Protein AF-A0A8H7KQH0-F1 (afdb_monomer_lite)

Structure (mmCIF, N/CA/C/O backbone):
data_AF-A0A8H7KQH0-F1
#
_entry.id   AF-A0A8H7KQH0-F1
#
loop_
_atom_site.group_PDB
_atom_site.id
_atom_site.type_symbol
_atom_site.label_atom_id
_atom_site.label_alt_id
_atom_site.label_comp_id
_atom_site.label_asym_id
_atom_site.label_entity_id
_atom_site.label_seq_id
_atom_site.pdbx_PDB_ins_code
_atom_site.Cartn_x
_atom_site.Cartn_y
_atom_site.Cartn_z
_atom_site.occupancy
_atom_site.B_iso_or_equiv
_atom_site.auth_seq_id
_atom_site.auth_comp_id
_atom_site.auth_asym_id
_atom_site.auth_atom_id
_atom_site.pdbx_PDB_model_num
ATOM 1 N N . MET A 1 1 ? -16.119 -27.086 17.373 1.00 32.00 1 MET A N 1
ATOM 2 C CA . MET A 1 1 ? -15.425 -25.894 17.905 1.00 32.00 1 MET A CA 1
ATOM 3 C C . MET A 1 1 ? -13.969 -25.987 17.484 1.00 32.00 1 MET A C 1
ATOM 5 O O . MET A 1 1 ? -13.257 -26.815 18.032 1.00 32.00 1 MET A O 1
ATOM 9 N N . ALA A 1 2 ? -13.559 -25.264 16.440 1.00 38.88 2 ALA A N 1
ATOM 10 C CA . ALA A 1 2 ? -12.178 -25.309 15.965 1.00 38.88 2 ALA A CA 1
ATOM 11 C C . ALA A 1 2 ? -11.324 -24.379 16.834 1.00 38.88 2 ALA A C 1
ATOM 13 O O . ALA A 1 2 ? -11.624 -23.190 16.939 1.00 38.88 2 ALA A O 1
ATOM 14 N N . ALA A 1 3 ? -10.305 -24.944 17.482 1.00 44.59 3 ALA A N 1
ATOM 15 C CA . ALA A 1 3 ? -9.293 -24.196 18.211 1.00 44.59 3 ALA A CA 1
ATOM 16 C C . ALA A 1 3 ? -8.712 -23.120 17.283 1.00 44.59 3 ALA A C 1
ATOM 18 O O . ALA A 1 3 ? -8.216 -23.427 16.198 1.00 44.59 3 ALA A O 1
ATOM 19 N N . GLY A 1 4 ? -8.865 -21.853 17.670 1.00 58.53 4 GLY A N 1
ATOM 20 C CA . GLY A 1 4 ? -8.372 -20.733 16.885 1.00 58.53 4 GLY A CA 1
ATOM 21 C C . GLY A 1 4 ? -6.864 -20.855 16.692 1.00 58.53 4 GLY A C 1
ATOM 22 O O . GLY A 1 4 ? -6.148 -21.135 17.648 1.00 58.53 4 GLY A O 1
ATOM 23 N N . ALA A 1 5 ? -6.393 -20.640 15.460 1.00 64.12 5 ALA A N 1
ATOM 24 C CA . ALA A 1 5 ? -4.970 -20.472 15.186 1.00 64.12 5 ALA A CA 1
ATOM 25 C C . ALA A 1 5 ? -4.369 -19.477 16.191 1.00 64.12 5 ALA A C 1
ATOM 27 O O . ALA A 1 5 ? -4.970 -18.422 16.429 1.00 64.12 5 ALA A O 1
ATOM 28 N N . THR A 1 6 ? -3.237 -19.848 16.790 1.00 84.12 6 THR A N 1
ATOM 29 C CA . THR A 1 6 ? -2.464 -18.978 17.680 1.00 84.12 6 THR A CA 1
ATOM 30 C C . THR A 1 6 ? -1.967 -17.756 16.906 1.00 84.12 6 THR A C 1
ATOM 32 O O . THR A 1 6 ? -1.811 -17.819 15.682 1.00 84.12 6 THR A O 1
ATOM 35 N N . ASP A 1 7 ? -1.699 -16.647 17.596 1.00 82.62 7 ASP A N 1
ATOM 36 C CA . ASP A 1 7 ? -1.199 -15.422 16.954 1.00 82.62 7 ASP A CA 1
ATOM 37 C C . ASP A 1 7 ? 0.100 -15.677 16.172 1.00 82.62 7 ASP A C 1
ATOM 39 O O . ASP A 1 7 ? 0.261 -15.184 15.059 1.00 82.62 7 ASP A O 1
ATOM 43 N N . GLU A 1 8 ? 0.972 -16.551 16.683 1.00 88.38 8 GLU A N 1
ATOM 44 C CA . GLU A 1 8 ? 2.181 -17.011 15.988 1.00 88.38 8 GLU A CA 1
ATOM 45 C C . GLU A 1 8 ? 1.871 -17.725 14.664 1.00 88.38 8 GLU A C 1
ATOM 47 O O . GLU A 1 8 ? 2.526 -17.484 13.650 1.00 88.38 8 GLU A O 1
ATOM 52 N N . ALA A 1 9 ? 0.850 -18.589 14.639 1.00 90.69 9 ALA A N 1
ATOM 53 C CA . ALA A 1 9 ? 0.453 -19.299 13.427 1.00 90.69 9 ALA A CA 1
ATOM 54 C C . ALA A 1 9 ? -0.143 -18.344 12.380 1.00 90.69 9 ALA A C 1
ATOM 56 O O . ALA A 1 9 ? 0.118 -18.504 11.186 1.00 90.69 9 ALA A O 1
ATOM 57 N N . LEU A 1 10 ? -0.902 -17.333 12.815 1.00 89.25 10 LEU A N 1
ATOM 58 C CA . LEU A 1 10 ? -1.433 -16.286 11.936 1.00 89.25 10 LEU A CA 1
ATOM 59 C C . LEU A 1 10 ? -0.314 -15.418 11.355 1.00 89.25 10 LEU A C 1
ATOM 61 O O . LEU A 1 10 ? -0.298 -15.172 10.147 1.00 89.25 10 LEU A O 1
ATOM 65 N N . GLN A 1 11 ? 0.643 -15.007 12.189 1.00 92.06 11 GLN A N 1
ATOM 66 C CA . GLN A 1 11 ? 1.818 -14.258 11.748 1.00 92.06 11 GLN A CA 1
ATOM 67 C C . GLN A 1 11 ? 2.630 -15.059 10.739 1.00 92.06 11 GLN A C 1
ATOM 69 O O . GLN A 1 11 ? 2.922 -14.561 9.653 1.00 92.06 11 GLN A O 1
ATOM 74 N N . LYS A 1 12 ? 2.926 -16.327 11.038 1.00 95.19 12 LYS A N 1
ATOM 75 C CA . LYS A 1 12 ? 3.644 -17.204 10.113 1.00 95.19 12 LYS A CA 1
ATOM 76 C C . LYS A 1 12 ? 2.906 -17.345 8.778 1.00 95.19 12 LYS A C 1
ATOM 78 O O . LYS A 1 12 ? 3.524 -17.193 7.729 1.00 95.19 12 LYS A O 1
ATOM 83 N N . ALA A 1 13 ? 1.593 -17.581 8.803 1.00 94.88 13 ALA A N 1
ATOM 84 C CA . ALA A 1 13 ? 0.787 -17.694 7.587 1.00 94.88 13 ALA A CA 1
ATOM 85 C C . ALA A 1 13 ? 0.817 -16.407 6.746 1.00 94.88 13 ALA A C 1
ATOM 87 O O . ALA A 1 13 ? 0.892 -16.477 5.517 1.00 94.88 13 ALA A O 1
ATOM 88 N N . TYR A 1 14 ? 0.795 -15.241 7.397 1.00 95.25 14 TYR A N 1
ATOM 89 C CA . TYR A 1 14 ? 0.941 -13.952 6.729 1.00 95.25 14 TYR A CA 1
ATOM 90 C C . TYR A 1 14 ? 2.317 -13.794 6.083 1.00 95.25 14 TYR A C 1
ATOM 92 O O . TYR A 1 14 ? 2.379 -13.456 4.906 1.00 95.25 14 TYR A O 1
ATOM 100 N N . LEU A 1 15 ? 3.403 -14.083 6.806 1.00 96.12 15 LEU A N 1
ATOM 101 C CA . LEU A 1 15 ? 4.768 -13.974 6.279 1.00 96.12 15 LEU A CA 1
ATOM 102 C C . LEU A 1 15 ? 5.003 -14.931 5.103 1.00 96.12 15 LEU A C 1
ATOM 104 O O . LEU A 1 15 ? 5.557 -14.524 4.084 1.00 96.12 15 LEU A O 1
ATOM 108 N N . ASP A 1 16 ? 4.524 -16.173 5.199 1.00 97.06 16 ASP A N 1
ATOM 109 C CA . ASP A 1 16 ? 4.634 -17.168 4.126 1.00 97.06 16 ASP A CA 1
ATOM 110 C C . ASP A 1 16 ? 3.833 -16.754 2.876 1.00 97.06 16 ASP A C 1
ATOM 112 O O . ASP A 1 16 ? 4.239 -17.008 1.738 1.00 97.06 16 ASP A O 1
ATOM 116 N N . TRP A 1 17 ? 2.660 -16.141 3.056 1.00 97.25 17 TRP A N 1
ATOM 117 C CA . TRP A 1 17 ? 1.859 -15.607 1.954 1.00 97.25 17 TRP A CA 1
ATOM 118 C C . TRP A 1 17 ? 2.498 -14.363 1.334 1.00 97.25 17 TRP A C 1
ATOM 120 O O . TRP A 1 17 ? 2.747 -14.354 0.129 1.00 97.25 17 TRP A O 1
ATOM 130 N N . ALA A 1 18 ? 2.797 -13.350 2.147 1.00 96.44 18 ALA A N 1
ATOM 131 C CA . ALA A 1 18 ? 3.368 -12.089 1.697 1.00 96.44 18 ALA A CA 1
ATOM 132 C C . ALA A 1 18 ? 4.721 -12.322 1.021 1.00 96.44 18 ALA A C 1
ATOM 134 O O . ALA A 1 18 ? 4.963 -11.787 -0.056 1.00 96.44 18 ALA A O 1
ATOM 135 N N . GLY A 1 19 ? 5.537 -13.229 1.570 1.00 97.06 19 GLY A N 1
ATOM 136 C CA . GLY A 1 19 ? 6.751 -13.735 0.943 1.00 97.06 19 GLY A CA 1
ATOM 137 C C . GLY A 1 19 ? 6.497 -14.160 -0.499 1.00 97.06 19 GLY A C 1
ATOM 138 O O . GLY A 1 19 ? 7.119 -13.635 -1.412 1.00 97.06 19 GLY A O 1
ATOM 139 N N . ARG A 1 20 ? 5.529 -15.040 -0.751 1.00 96.94 20 ARG A N 1
ATOM 140 C CA . ARG A 1 20 ? 5.260 -15.545 -2.108 1.00 96.94 20 ARG A CA 1
ATOM 141 C C . ARG A 1 20 ? 4.784 -14.484 -3.103 1.00 96.94 20 ARG A C 1
ATOM 143 O O . ARG A 1 20 ? 5.087 -14.630 -4.278 1.00 96.94 20 ARG A O 1
ATOM 150 N N . VAL A 1 21 ? 4.062 -13.452 -2.661 1.00 96.94 21 VAL A N 1
ATOM 151 C CA . VAL A 1 21 ? 3.410 -12.475 -3.564 1.00 96.94 21 VAL A CA 1
ATOM 152 C C . VAL A 1 21 ? 4.063 -11.084 -3.580 1.00 96.94 21 VAL A C 1
ATOM 154 O O . VAL A 1 21 ? 3.569 -10.178 -4.261 1.00 96.94 21 VAL A O 1
ATOM 157 N N . ARG A 1 22 ? 5.173 -10.899 -2.844 1.00 96.94 22 ARG A N 1
ATOM 158 C CA . ARG A 1 22 ? 5.886 -9.614 -2.691 1.00 96.94 22 ARG A CA 1
ATOM 159 C C . ARG A 1 22 ? 6.422 -9.020 -3.988 1.00 96.94 22 ARG A C 1
ATOM 161 O O . ARG A 1 22 ? 6.647 -7.821 -4.039 1.00 96.94 22 ARG A O 1
ATOM 168 N N . PHE A 1 23 ? 6.631 -9.826 -5.022 1.00 98.25 23 PHE A N 1
ATOM 169 C CA . PHE A 1 23 ? 7.147 -9.373 -6.310 1.00 98.25 23 PHE A CA 1
ATOM 170 C C . PHE A 1 23 ? 6.417 -10.098 -7.435 1.00 98.25 23 PHE A C 1
ATOM 172 O O . PHE A 1 23 ? 6.253 -11.315 -7.369 1.00 98.25 23 PHE A O 1
ATOM 179 N N . GLU A 1 24 ? 6.019 -9.367 -8.470 1.00 97.69 24 GLU A N 1
ATOM 180 C CA . GLU A 1 24 ? 5.406 -9.926 -9.674 1.00 97.69 24 GLU A CA 1
ATOM 181 C C . GLU A 1 24 ? 5.665 -8.999 -10.873 1.00 97.69 24 GLU A C 1
ATOM 183 O O . GLU A 1 24 ? 5.619 -7.772 -10.732 1.00 97.69 24 GLU A O 1
ATOM 188 N N . TYR A 1 25 ? 5.949 -9.600 -12.033 1.00 97.69 25 TYR A N 1
ATOM 189 C CA . TYR A 1 25 ? 5.851 -8.929 -13.329 1.00 97.69 25 TYR A CA 1
ATOM 190 C C . TYR A 1 25 ? 4.419 -9.100 -13.839 1.00 97.69 25 TYR A C 1
ATOM 192 O O . TYR A 1 25 ? 3.920 -10.225 -13.831 1.00 97.69 25 TYR A O 1
ATOM 200 N N . CYS A 1 26 ? 3.760 -8.020 -14.246 1.00 95.44 26 CYS A N 1
ATOM 201 C CA . CYS A 1 26 ? 2.398 -8.071 -14.779 1.00 95.44 26 CYS A CA 1
ATOM 202 C C . CYS A 1 26 ? 2.158 -6.956 -15.797 1.00 95.44 26 CYS A C 1
ATOM 204 O O . CYS A 1 26 ? 2.907 -5.985 -15.837 1.00 95.44 26 CYS A O 1
ATOM 206 N N . ASP A 1 27 ? 1.100 -7.075 -16.595 1.00 94.19 27 ASP A N 1
ATOM 207 C CA . ASP A 1 27 ? 0.646 -5.996 -17.472 1.00 94.19 27 ASP A CA 1
ATOM 208 C C . ASP A 1 27 ? 0.050 -4.856 -16.629 1.00 94.19 27 ASP A C 1
ATOM 210 O O . ASP A 1 27 ? -0.945 -5.036 -15.918 1.00 94.19 27 ASP A O 1
ATOM 214 N N . LEU A 1 28 ? 0.696 -3.689 -16.652 1.00 93.50 28 LEU A N 1
ATOM 215 C CA . LEU A 1 28 ? 0.210 -2.472 -15.995 1.00 93.50 28 LEU A CA 1
ATOM 216 C C . LEU A 1 28 ? -0.483 -1.519 -16.971 1.00 93.50 28 LEU A C 1
ATOM 218 O O . LEU A 1 28 ? -0.910 -0.429 -16.557 1.00 93.50 28 LEU A O 1
ATOM 222 N N . SER A 1 29 ? -0.562 -1.889 -18.247 1.00 90.19 29 SER A N 1
ATOM 223 C CA . SER A 1 29 ? -1.143 -1.048 -19.272 1.00 90.19 29 SER A CA 1
ATOM 224 C C . SER A 1 29 ? -2.653 -0.886 -19.078 1.00 90.19 29 SER A C 1
ATOM 226 O O . SER A 1 29 ? -3.348 -1.690 -18.454 1.00 90.19 29 SER A O 1
ATOM 228 N N . VAL A 1 30 ? -3.176 0.227 -19.575 1.00 86.00 30 VAL A N 1
ATOM 229 C CA . VAL A 1 30 ? -4.607 0.511 -19.629 1.00 86.00 30 VAL A CA 1
ATOM 230 C C . VAL A 1 30 ? -5.001 0.812 -21.070 1.00 86.00 30 VAL A C 1
ATOM 232 O O . VAL A 1 30 ? -4.189 1.362 -21.817 1.00 86.00 30 VAL A O 1
ATOM 235 N N . PRO A 1 31 ? -6.248 0.509 -21.473 1.00 80.19 31 PRO A N 1
ATOM 236 C CA . PRO A 1 31 ? -6.732 0.871 -22.797 1.00 80.19 31 PRO A CA 1
ATOM 237 C C . PRO A 1 31 ? -6.577 2.375 -23.050 1.00 80.19 31 PRO A C 1
ATOM 239 O O . PRO A 1 31 ? -6.883 3.189 -22.171 1.00 80.19 31 PRO A O 1
ATOM 242 N N . SER A 1 32 ? -6.129 2.746 -24.252 1.00 71.06 32 SER A N 1
ATOM 243 C CA . SER A 1 32 ? -6.073 4.153 -24.651 1.00 71.06 32 SER A CA 1
ATOM 244 C C . SER A 1 32 ? -7.480 4.756 -24.630 1.00 71.06 32 SER A C 1
ATOM 246 O O . SER A 1 32 ? -8.421 4.206 -25.203 1.00 71.06 32 SER A O 1
ATOM 248 N N . THR A 1 33 ? -7.638 5.890 -23.946 1.00 64.75 33 THR A N 1
ATOM 249 C CA . THR A 1 33 ? -8.900 6.645 -23.915 1.00 64.75 33 THR A CA 1
ATOM 250 C C . THR A 1 33 ? -9.067 7.550 -25.132 1.00 64.75 33 THR A C 1
ATOM 252 O O . THR A 1 33 ? -10.162 8.057 -25.377 1.00 64.75 33 THR A O 1
ATOM 255 N N . ASP A 1 34 ? -7.995 7.751 -25.900 1.00 58.81 34 ASP A N 1
ATOM 256 C CA . ASP A 1 34 ? -7.983 8.619 -27.065 1.00 58.81 34 ASP A CA 1
ATOM 257 C C . ASP A 1 34 ? -8.224 7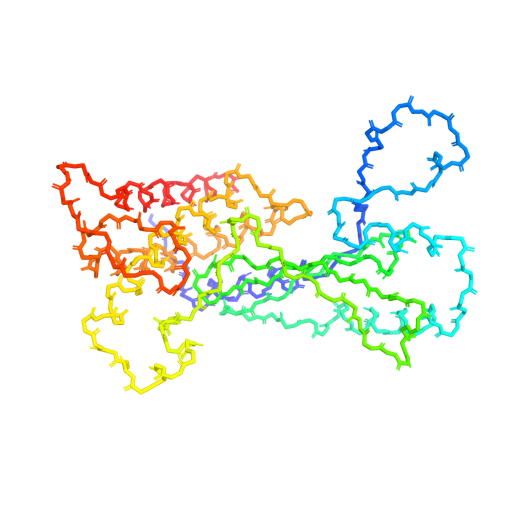.765 -28.309 1.00 58.81 34 ASP A C 1
ATOM 259 O O . ASP A 1 34 ? -7.308 7.173 -28.869 1.00 58.81 34 ASP A O 1
ATOM 263 N N . GLY A 1 35 ? -9.480 7.701 -28.759 1.00 52.78 35 GLY A N 1
ATOM 264 C CA . GLY A 1 35 ? -9.896 7.018 -29.992 1.00 52.78 35 GLY A CA 1
ATOM 265 C C . GLY A 1 35 ? -9.394 7.681 -31.284 1.00 52.78 35 GLY A C 1
ATOM 266 O O . GLY A 1 35 ? -10.146 7.790 -32.252 1.00 52.78 35 GLY A O 1
ATOM 267 N N . LYS A 1 36 ? -8.159 8.188 -31.301 1.00 49.47 36 LYS A N 1
ATOM 268 C CA . LYS A 1 36 ? -7.505 8.743 -32.485 1.00 49.47 36 LYS A CA 1
ATOM 269 C C . LYS A 1 36 ? -6.375 7.814 -32.905 1.00 49.47 36 LYS A C 1
ATOM 271 O O . LYS A 1 36 ? -5.278 7.903 -32.370 1.00 49.47 36 LYS A O 1
ATOM 276 N N . GLY A 1 37 ? -6.673 6.966 -33.889 1.00 49.28 37 GLY A N 1
ATOM 277 C CA . GLY A 1 37 ? -5.678 6.169 -34.597 1.00 49.28 37 GLY A CA 1
ATOM 278 C C . GLY A 1 37 ? -4.605 7.077 -35.197 1.00 49.28 37 GLY A C 1
ATOM 279 O O . GLY A 1 37 ? -4.891 7.946 -36.026 1.00 49.28 37 GLY A O 1
ATOM 280 N N . GLY A 1 38 ? -3.385 6.898 -34.718 1.00 53.81 38 GLY A N 1
ATOM 281 C CA . GLY A 1 38 ? -2.160 7.556 -35.151 1.00 53.81 38 GLY A CA 1
ATOM 282 C C . GLY A 1 38 ? -0.969 6.751 -34.634 1.00 53.81 38 GLY A C 1
ATOM 283 O O . GLY A 1 38 ? -1.160 5.857 -33.814 1.00 53.81 38 GLY A O 1
ATOM 284 N N . ASP A 1 39 ? 0.243 7.081 -35.082 1.00 52.66 39 ASP A N 1
ATOM 285 C CA . ASP A 1 39 ? 1.498 6.328 -34.855 1.00 52.66 39 ASP A CA 1
ATOM 286 C C . ASP A 1 39 ? 1.872 6.050 -33.370 1.00 52.66 39 ASP A C 1
ATOM 288 O O . ASP A 1 39 ? 2.860 5.376 -33.093 1.00 52.66 39 ASP A O 1
ATOM 292 N N . ASP A 1 40 ? 1.089 6.561 -32.414 1.00 56.72 40 ASP A N 1
ATOM 293 C CA . ASP A 1 40 ? 1.167 6.313 -30.968 1.00 56.72 40 ASP A CA 1
ATOM 294 C C . ASP A 1 40 ? 0.352 5.078 -30.497 1.00 56.72 40 ASP A C 1
ATOM 296 O O . ASP A 1 40 ? 0.388 4.765 -29.307 1.00 56.72 40 ASP A O 1
ATOM 300 N N . GLU A 1 41 ? -0.386 4.380 -31.377 1.00 60.03 41 GLU A N 1
ATOM 301 C CA . GLU A 1 41 ? -1.240 3.222 -31.017 1.00 60.03 41 GLU A CA 1
ATOM 302 C C . GLU A 1 41 ? -0.474 2.065 -30.351 1.00 60.03 41 GLU A C 1
ATOM 304 O O . GLU A 1 41 ? -1.042 1.363 -29.514 1.00 60.03 41 GLU A O 1
ATOM 309 N N . ASP A 1 42 ? 0.813 1.898 -30.668 1.00 66.88 42 ASP A N 1
ATOM 310 C CA . ASP A 1 42 ? 1.645 0.805 -30.148 1.00 66.88 42 ASP A CA 1
ATOM 311 C C . ASP A 1 42 ? 2.300 1.118 -28.788 1.00 66.88 42 ASP A C 1
ATOM 313 O O . ASP A 1 42 ? 2.911 0.236 -28.180 1.00 66.88 42 ASP A O 1
ATOM 317 N N . ILE A 1 43 ? 2.211 2.359 -28.284 1.00 76.12 43 ILE A N 1
ATOM 318 C CA . ILE A 1 43 ? 2.840 2.733 -27.009 1.00 76.12 43 ILE A CA 1
ATOM 319 C C . ILE A 1 43 ? 1.860 2.479 -25.854 1.00 76.12 43 ILE A C 1
ATOM 321 O O . ILE A 1 43 ? 0.813 3.128 -25.787 1.00 76.12 43 ILE A O 1
ATOM 325 N N . PRO A 1 44 ? 2.201 1.614 -24.877 1.00 80.56 44 PRO A N 1
ATOM 326 C CA . PRO A 1 44 ? 1.303 1.324 -23.768 1.00 80.56 44 PRO A CA 1
ATOM 327 C C . PRO A 1 44 ? 0.992 2.573 -22.936 1.00 80.56 44 PRO A C 1
ATOM 329 O O . PRO A 1 44 ? 1.877 3.368 -22.599 1.00 80.56 44 PRO A O 1
ATOM 332 N N . HIS A 1 45 ? -0.277 2.721 -22.566 1.00 82.00 45 HIS A N 1
ATOM 333 C CA . HIS A 1 45 ? -0.741 3.744 -21.636 1.00 82.00 45 HIS A CA 1
ATOM 334 C C . HIS A 1 45 ? -0.797 3.177 -20.225 1.00 82.00 45 HIS A C 1
ATOM 336 O O . HIS A 1 45 ? -1.128 2.016 -20.043 1.00 82.00 45 HIS A O 1
ATOM 342 N N . TYR A 1 46 ? -0.564 4.011 -19.214 1.00 84.75 46 TYR A N 1
ATOM 343 C CA . TYR A 1 46 ? -0.609 3.582 -17.818 1.00 84.75 46 TYR A CA 1
ATOM 344 C C . TYR A 1 46 ? -1.452 4.537 -16.979 1.00 84.75 46 TYR A C 1
ATOM 346 O O . TYR A 1 46 ? -1.339 5.761 -17.110 1.00 84.75 46 TYR A O 1
ATOM 354 N N . LYS A 1 47 ? -2.225 3.997 -16.027 1.00 85.06 47 LYS A N 1
ATOM 355 C CA . LYS A 1 47 ? -2.756 4.783 -14.901 1.00 85.06 47 LYS A CA 1
ATOM 356 C C . LYS A 1 47 ? -1.628 5.017 -13.890 1.00 85.06 47 LYS A C 1
ATOM 358 O O . LYS A 1 47 ? -1.555 4.367 -12.846 1.00 85.06 47 LYS A O 1
ATOM 363 N N . PHE A 1 48 ? -0.703 5.896 -14.255 1.00 88.38 48 PHE A N 1
ATOM 364 C CA . PHE A 1 48 ? 0.599 6.074 -13.618 1.00 88.38 48 PHE A CA 1
ATOM 365 C C . PHE A 1 48 ? 1.006 7.546 -13.643 1.00 88.38 48 PHE A C 1
ATOM 367 O O . PHE A 1 48 ? 0.799 8.228 -14.645 1.00 88.38 48 PHE A O 1
ATOM 374 N N . TYR A 1 49 ? 1.588 8.044 -12.556 1.00 92.31 49 TYR A N 1
ATOM 375 C CA . TYR A 1 49 ? 1.936 9.457 -12.428 1.00 92.31 49 TYR A CA 1
ATOM 376 C C . TYR A 1 49 ? 2.943 9.916 -13.491 1.00 92.31 49 TYR A C 1
ATOM 378 O O . TYR A 1 49 ? 2.779 10.996 -14.048 1.00 92.31 49 TYR A O 1
ATOM 386 N N . TYR A 1 50 ? 3.934 9.080 -13.819 1.00 93.56 50 TYR A N 1
ATOM 387 C CA . TYR A 1 50 ? 4.981 9.388 -14.804 1.00 93.56 50 TYR A CA 1
ATOM 388 C C . TYR A 1 50 ? 4.664 8.839 -16.206 1.00 93.56 50 TYR A C 1
ATOM 390 O O . TYR A 1 50 ? 5.563 8.435 -16.943 1.00 93.56 50 TYR A O 1
ATOM 398 N N . SER A 1 51 ? 3.378 8.727 -16.559 1.00 90.88 51 SER A N 1
ATOM 399 C CA . SER A 1 51 ? 2.943 8.107 -17.821 1.00 90.88 51 SER A CA 1
ATOM 400 C C . SER A 1 51 ? 3.524 8.825 -19.047 1.00 90.88 51 SER A C 1
ATOM 402 O O . SER A 1 51 ? 4.028 8.180 -19.965 1.00 90.88 51 SER A O 1
ATOM 404 N N . ASN A 1 52 ? 3.558 10.162 -19.036 1.00 89.69 52 ASN A N 1
ATOM 405 C CA . ASN A 1 52 ? 4.111 10.951 -20.140 1.00 89.69 52 ASN A CA 1
ATOM 406 C C . ASN A 1 52 ? 5.620 10.722 -20.308 1.00 89.69 52 ASN A C 1
ATOM 408 O O . ASN A 1 52 ? 6.107 10.522 -21.419 1.00 89.69 52 ASN A O 1
ATOM 412 N N . GLU A 1 53 ? 6.370 10.716 -19.208 1.00 92.69 53 GLU A N 1
ATOM 413 C CA . GLU A 1 53 ? 7.810 10.471 -19.195 1.00 92.69 53 GLU A CA 1
ATOM 414 C C . GLU A 1 53 ? 8.144 9.047 -19.641 1.00 92.69 53 GLU A C 1
ATOM 416 O O . GLU A 1 53 ? 9.059 8.848 -20.445 1.00 92.69 53 GLU A O 1
ATOM 421 N N . ALA A 1 54 ? 7.371 8.061 -19.183 1.00 91.56 54 ALA A N 1
ATOM 422 C CA . ALA A 1 54 ? 7.507 6.678 -19.615 1.00 91.56 54 ALA A CA 1
ATOM 423 C C . ALA A 1 54 ? 7.244 6.528 -21.122 1.00 91.56 54 ALA A C 1
ATOM 425 O O . ALA A 1 54 ? 7.979 5.797 -21.793 1.00 91.56 54 ALA A O 1
ATOM 426 N N . ARG A 1 55 ? 6.255 7.243 -21.676 1.00 89.06 55 ARG A N 1
ATOM 427 C CA . ARG A 1 55 ? 5.970 7.260 -23.120 1.00 89.06 55 ARG A CA 1
ATOM 428 C C . ARG A 1 55 ? 7.106 7.873 -23.933 1.00 89.06 55 ARG A C 1
ATOM 430 O O . ARG A 1 55 ? 7.542 7.263 -24.903 1.00 89.06 55 ARG A O 1
ATOM 437 N N . MET A 1 56 ? 7.643 9.019 -23.511 1.00 89.25 56 MET A N 1
ATOM 438 C CA . MET A 1 56 ? 8.772 9.666 -24.202 1.00 89.25 56 MET A CA 1
ATOM 439 C C . MET A 1 56 ? 10.018 8.771 -24.274 1.00 89.25 56 MET A C 1
ATOM 441 O O . MET A 1 56 ? 10.817 8.895 -25.199 1.00 89.25 56 MET A O 1
ATOM 445 N N . LEU A 1 57 ? 10.180 7.856 -23.314 1.00 90.62 57 LEU A N 1
ATOM 446 C CA . LEU A 1 57 ? 11.314 6.938 -23.247 1.00 90.62 57 LEU A CA 1
ATOM 447 C C . LEU A 1 57 ? 11.059 5.576 -23.921 1.00 90.62 57 LEU A C 1
ATOM 449 O O . LEU A 1 57 ? 11.988 4.780 -24.012 1.00 90.62 57 LEU A O 1
ATOM 453 N N . ALA A 1 58 ? 9.842 5.298 -24.405 1.00 85.50 58 ALA A N 1
ATOM 454 C CA . ALA A 1 58 ? 9.439 3.965 -24.874 1.00 85.50 58 ALA A CA 1
ATOM 455 C C . ALA A 1 58 ? 10.339 3.396 -25.982 1.00 85.50 58 ALA A C 1
ATOM 457 O O . ALA A 1 58 ? 10.675 2.218 -25.954 1.00 85.50 58 ALA A O 1
ATOM 458 N N . ASN A 1 59 ? 10.787 4.255 -26.901 1.00 85.19 59 ASN A N 1
ATOM 459 C CA . ASN A 1 59 ? 11.610 3.871 -28.052 1.00 85.19 59 ASN A CA 1
ATOM 460 C C . ASN A 1 59 ? 13.113 4.131 -27.842 1.00 85.19 59 ASN A C 1
ATOM 462 O O . ASN A 1 59 ? 13.890 4.111 -28.795 1.00 85.19 59 ASN A O 1
ATOM 466 N N . SER A 1 60 ? 13.538 4.432 -26.611 1.00 87.69 60 SER A N 1
ATOM 467 C CA . SER A 1 60 ? 14.938 4.735 -26.301 1.00 87.69 60 SER A CA 1
ATOM 468 C C . SER A 1 60 ? 15.708 3.483 -25.886 1.00 87.69 60 SER A C 1
ATOM 470 O O . SER A 1 60 ? 15.384 2.859 -24.878 1.00 87.69 60 SER A O 1
ATOM 472 N N . ASP A 1 61 ? 16.794 3.170 -26.595 1.00 88.62 61 ASP A N 1
ATOM 473 C CA . ASP A 1 61 ? 17.730 2.117 -26.191 1.00 88.62 61 ASP A CA 1
ATOM 474 C C . ASP A 1 61 ? 18.886 2.695 -25.355 1.00 88.62 61 ASP A C 1
ATOM 476 O O . ASP A 1 61 ? 19.710 3.475 -25.841 1.00 88.62 61 ASP A O 1
ATOM 480 N N . ILE A 1 62 ? 18.941 2.328 -24.069 1.00 93.12 62 ILE A N 1
ATOM 481 C CA . ILE A 1 62 ? 19.959 2.791 -23.111 1.00 93.12 62 ILE A CA 1
ATOM 482 C C . ILE A 1 62 ? 20.569 1.575 -22.381 1.00 93.12 62 ILE A C 1
ATOM 484 O O . ILE A 1 62 ? 20.238 1.314 -21.220 1.00 93.12 62 ILE A O 1
ATOM 488 N N . PRO A 1 63 ? 21.509 0.831 -23.000 1.00 92.88 63 PRO A N 1
ATOM 489 C CA . PRO A 1 63 ? 21.932 -0.487 -22.509 1.00 92.88 63 PRO A CA 1
ATOM 490 C C . PRO A 1 63 ? 22.491 -0.507 -21.079 1.00 92.88 63 PRO A C 1
ATOM 492 O O . PRO A 1 63 ? 22.205 -1.418 -20.303 1.00 92.88 63 PRO A O 1
ATOM 495 N N . LYS A 1 64 ? 23.270 0.515 -20.690 1.00 93.69 64 LYS A N 1
ATOM 496 C CA . LYS A 1 64 ? 23.829 0.618 -19.325 1.00 93.69 64 LYS A CA 1
ATOM 497 C C . LYS A 1 64 ? 22.738 0.756 -18.262 1.00 93.69 64 LYS A C 1
ATOM 499 O O . LYS A 1 64 ? 22.885 0.203 -17.174 1.00 93.69 64 LYS A O 1
ATOM 504 N N . ARG A 1 65 ? 21.669 1.487 -18.582 1.00 95.12 65 ARG A N 1
ATOM 505 C CA . ARG A 1 65 ? 20.495 1.648 -17.724 1.00 95.12 65 ARG A CA 1
ATOM 506 C C . ARG A 1 65 ? 19.719 0.339 -17.657 1.00 95.12 65 ARG A C 1
ATOM 508 O O . ARG A 1 65 ? 19.474 -0.143 -16.559 1.00 95.12 65 ARG A O 1
ATOM 515 N N . SER A 1 66 ? 19.413 -0.274 -18.800 1.00 94.38 66 SER A N 1
ATOM 516 C CA . SER A 1 66 ? 18.675 -1.543 -18.855 1.00 94.38 66 SER A CA 1
ATOM 517 C C . SER A 1 66 ? 19.375 -2.649 -18.055 1.00 94.38 66 SER A C 1
ATOM 519 O O . SER A 1 66 ? 18.731 -3.369 -17.295 1.00 94.38 66 SER A O 1
ATOM 521 N N . LEU A 1 67 ? 20.709 -2.730 -18.136 1.00 95.00 67 LEU A N 1
ATOM 522 C CA . LEU A 1 67 ? 21.499 -3.672 -17.340 1.00 95.00 67 LEU A CA 1
ATOM 523 C C . LEU A 1 67 ? 21.432 -3.386 -15.832 1.00 95.00 67 LEU A C 1
ATOM 525 O O . LEU A 1 67 ? 21.404 -4.326 -15.039 1.00 95.00 67 LEU A O 1
ATOM 529 N N . ALA A 1 68 ? 21.439 -2.114 -15.424 1.00 96.31 68 ALA A N 1
ATOM 530 C CA . ALA A 1 68 ? 21.317 -1.741 -14.017 1.00 96.31 68 ALA A CA 1
ATOM 531 C C . ALA A 1 68 ? 19.935 -2.114 -13.462 1.00 96.31 68 ALA A C 1
ATOM 533 O O . ALA A 1 68 ? 19.858 -2.792 -12.440 1.00 96.31 68 ALA A O 1
ATOM 534 N N . ILE A 1 69 ? 18.867 -1.778 -14.195 1.00 96.75 69 ILE A N 1
ATOM 535 C CA . ILE A 1 69 ? 17.485 -2.123 -13.836 1.00 96.75 69 ILE A CA 1
ATOM 536 C C . ILE A 1 69 ? 17.338 -3.639 -13.675 1.00 96.75 69 ILE A C 1
ATOM 538 O O . ILE A 1 69 ? 16.877 -4.106 -12.637 1.00 96.75 69 ILE A O 1
ATOM 542 N N . ALA A 1 70 ? 17.798 -4.423 -14.655 1.00 95.75 70 ALA A N 1
ATOM 543 C CA . ALA A 1 70 ? 17.702 -5.880 -14.602 1.00 95.75 70 ALA A CA 1
ATOM 544 C C . ALA A 1 70 ? 18.413 -6.475 -13.371 1.00 95.75 70 ALA A C 1
ATOM 546 O O . ALA A 1 70 ? 17.885 -7.380 -12.724 1.00 95.75 70 ALA A O 1
ATOM 547 N N . LYS A 1 71 ? 19.597 -5.954 -13.018 1.00 95.56 71 LYS A N 1
ATOM 548 C CA . LYS A 1 71 ? 20.342 -6.396 -11.829 1.00 95.56 71 LYS A CA 1
ATOM 549 C C . LYS A 1 71 ? 19.605 -6.071 -10.534 1.00 95.56 71 LYS A C 1
ATOM 551 O O . LYS A 1 71 ? 19.531 -6.927 -9.658 1.00 95.56 71 LYS A O 1
ATOM 556 N N . GLU A 1 72 ? 19.073 -4.862 -10.405 1.00 96.19 72 GLU A N 1
ATOM 557 C CA . GLU A 1 72 ? 18.350 -4.451 -9.200 1.00 96.19 72 GLU A CA 1
ATOM 558 C C . GLU A 1 72 ? 17.040 -5.223 -9.032 1.00 96.19 72 GLU A C 1
ATOM 560 O O . GLU A 1 72 ? 16.774 -5.747 -7.950 1.00 96.19 72 GLU A O 1
ATOM 565 N N . LEU A 1 73 ? 16.263 -5.392 -10.105 1.00 96.50 73 LEU A N 1
ATOM 566 C CA . LEU A 1 73 ? 15.024 -6.169 -10.063 1.00 96.50 73 LEU A CA 1
ATOM 567 C C . LEU A 1 73 ? 15.274 -7.628 -9.680 1.00 96.50 73 LEU A C 1
ATOM 569 O O . LEU A 1 73 ? 14.535 -8.167 -8.859 1.00 96.50 73 LEU A O 1
ATOM 573 N N . ALA A 1 74 ? 16.348 -8.245 -10.187 1.00 95.56 74 ALA A N 1
ATOM 574 C CA . ALA A 1 74 ? 16.735 -9.600 -9.796 1.00 95.56 74 ALA A CA 1
ATOM 575 C C . ALA A 1 74 ? 16.943 -9.722 -8.276 1.00 95.56 74 ALA A C 1
ATOM 577 O O . ALA A 1 74 ? 16.483 -10.688 -7.669 1.00 95.56 74 ALA A O 1
ATOM 578 N N . VAL A 1 75 ? 17.564 -8.721 -7.646 1.00 96.06 75 VAL A N 1
ATOM 579 C CA . VAL A 1 75 ? 17.759 -8.666 -6.187 1.00 96.06 75 VAL A CA 1
ATOM 580 C C . VAL A 1 75 ? 16.427 -8.457 -5.453 1.00 96.06 75 VAL A C 1
ATOM 582 O O . VAL A 1 75 ? 16.178 -9.091 -4.424 1.00 96.06 75 VAL A O 1
ATOM 585 N N . LEU A 1 76 ? 15.549 -7.597 -5.973 1.00 95.00 76 LEU A N 1
ATOM 586 C CA . LEU A 1 76 ? 14.255 -7.289 -5.354 1.00 95.00 76 LEU A CA 1
ATOM 587 C C . LEU A 1 76 ? 13.287 -8.478 -5.365 1.00 95.00 76 LEU A C 1
ATOM 589 O O . LEU A 1 76 ? 12.471 -8.589 -4.450 1.00 95.00 76 LEU A O 1
ATOM 593 N N . THR A 1 77 ? 13.419 -9.415 -6.309 1.00 93.44 77 THR A N 1
ATOM 594 C CA . THR A 1 77 ? 12.596 -10.639 -6.313 1.00 93.44 77 THR A CA 1
ATOM 595 C C . THR A 1 77 ? 12.696 -11.432 -5.006 1.00 93.44 77 THR A C 1
ATOM 597 O O . THR A 1 77 ? 11.715 -12.052 -4.589 1.00 93.44 77 THR A O 1
ATOM 600 N N . THR A 1 78 ? 13.853 -11.391 -4.324 1.00 92.19 78 THR A N 1
ATOM 601 C CA . THR A 1 78 ? 14.066 -12.135 -3.078 1.00 92.19 78 THR A CA 1
ATOM 602 C C . THR A 1 78 ? 14.164 -11.272 -1.826 1.00 92.19 78 THR A C 1
ATOM 604 O O . THR A 1 78 ? 13.820 -11.760 -0.749 1.00 92.19 78 THR A O 1
ATOM 607 N N . ASN A 1 79 ? 14.587 -10.013 -1.945 1.00 93.88 79 ASN A N 1
ATOM 608 C CA . ASN A 1 79 ? 15.032 -9.211 -0.798 1.00 93.88 79 ASN A CA 1
ATOM 609 C C . ASN A 1 79 ? 14.057 -8.111 -0.357 1.00 93.88 79 ASN A C 1
ATOM 611 O O . ASN A 1 79 ? 14.400 -7.312 0.513 1.00 93.88 79 ASN A O 1
ATOM 615 N N . LEU A 1 80 ? 12.851 -8.055 -0.930 1.00 95.06 80 LEU A N 1
ATOM 616 C CA . LEU A 1 80 ? 11.825 -7.133 -0.446 1.00 95.06 80 LEU A CA 1
ATOM 617 C C . LEU A 1 80 ? 11.424 -7.458 1.007 1.00 95.06 80 LEU A C 1
ATOM 619 O O . LEU A 1 80 ? 11.153 -8.627 1.305 1.00 95.06 80 LEU A O 1
ATOM 623 N N . PRO A 1 81 ? 11.360 -6.449 1.900 1.00 95.06 81 PRO A N 1
ATOM 624 C CA . PRO A 1 81 ? 10.933 -6.631 3.281 1.00 95.06 81 PRO A CA 1
ATOM 625 C C . PRO A 1 81 ? 9.524 -7.214 3.385 1.00 95.06 81 PRO A C 1
ATOM 627 O O . PRO A 1 81 ? 8.570 -6.694 2.800 1.00 95.06 81 PRO A O 1
ATOM 630 N N . VAL A 1 82 ? 9.400 -8.269 4.188 1.00 94.75 82 VAL A N 1
ATOM 631 C CA . VAL A 1 82 ? 8.127 -8.877 4.571 1.00 94.75 82 VAL A CA 1
ATOM 632 C C . VAL A 1 82 ? 8.142 -9.084 6.076 1.00 94.75 82 VAL A C 1
ATOM 634 O O . VAL A 1 82 ? 8.888 -9.915 6.591 1.00 94.75 82 VAL A O 1
ATOM 637 N N . ALA A 1 83 ? 7.315 -8.320 6.773 1.00 93.31 83 ALA A N 1
ATOM 638 C CA . ALA A 1 83 ? 7.085 -8.434 8.200 1.00 93.31 83 ALA A CA 1
ATOM 639 C C . ALA A 1 83 ? 5.589 -8.280 8.508 1.00 93.31 83 ALA A C 1
ATOM 641 O O . ALA A 1 83 ? 4.808 -7.783 7.689 1.00 93.31 83 ALA A O 1
ATOM 642 N N . TRP A 1 84 ? 5.173 -8.748 9.687 1.00 91.19 84 TRP A N 1
ATOM 643 C CA . TRP A 1 84 ? 3.774 -8.676 10.107 1.00 91.19 84 TRP A CA 1
ATOM 644 C C . TRP A 1 84 ? 3.295 -7.230 10.191 1.00 91.19 84 TRP A C 1
ATOM 646 O O . TRP A 1 84 ? 2.201 -6.919 9.740 1.00 91.19 84 TRP A O 1
ATOM 656 N N . ASP A 1 85 ? 4.107 -6.347 10.753 1.00 88.00 85 ASP A N 1
ATOM 657 C CA . ASP A 1 85 ? 3.851 -4.921 10.906 1.00 88.00 85 ASP A CA 1
ATOM 658 C C . ASP A 1 85 ? 4.002 -4.164 9.584 1.00 88.00 85 ASP A C 1
ATOM 660 O O . ASP A 1 85 ? 3.156 -3.334 9.274 1.00 88.00 85 ASP A O 1
ATOM 664 N N . SER A 1 86 ? 5.007 -4.482 8.767 1.00 91.00 86 SER A N 1
ATOM 665 C CA . SER A 1 86 ? 5.202 -3.815 7.479 1.00 91.00 86 SER A CA 1
ATOM 666 C C . SER A 1 86 ? 5.723 -4.741 6.389 1.00 91.00 86 SER A C 1
ATOM 668 O O . SER A 1 86 ? 6.665 -5.505 6.580 1.00 91.00 86 SER A O 1
ATOM 670 N N . SER A 1 87 ? 5.103 -4.688 5.214 1.00 93.94 87 SER A N 1
ATOM 671 C CA . SER A 1 87 ? 5.490 -5.493 4.051 1.00 93.94 87 SER A CA 1
ATOM 672 C C . SER A 1 87 ? 5.450 -4.648 2.789 1.00 93.94 87 SER A C 1
ATOM 674 O O . SER A 1 87 ? 4.563 -3.806 2.639 1.00 93.94 87 SER A O 1
ATOM 676 N N . ILE A 1 88 ? 6.390 -4.898 1.878 1.00 95.50 88 ILE A N 1
ATOM 677 C CA . ILE A 1 88 ? 6.457 -4.245 0.570 1.00 95.50 88 ILE A CA 1
ATOM 678 C C . ILE A 1 88 ? 6.058 -5.243 -0.515 1.00 95.50 88 ILE A C 1
ATOM 680 O O . ILE A 1 88 ? 6.590 -6.350 -0.584 1.00 95.50 88 ILE A O 1
ATOM 684 N N . PHE A 1 89 ? 5.153 -4.818 -1.388 1.00 97.00 89 PHE A N 1
ATOM 685 C CA . PHE A 1 89 ? 4.722 -5.540 -2.574 1.00 97.00 89 PHE A CA 1
ATOM 686 C C . PHE A 1 89 ? 5.045 -4.705 -3.806 1.00 97.00 89 PHE A C 1
ATOM 688 O O . PHE A 1 89 ? 4.637 -3.550 -3.905 1.00 97.00 89 PHE A O 1
ATOM 695 N N . LEU A 1 90 ? 5.769 -5.289 -4.750 1.00 97.94 90 LEU A N 1
ATOM 696 C CA . LEU A 1 90 ? 6.208 -4.640 -5.972 1.00 97.94 90 LEU A CA 1
ATOM 697 C C . LEU A 1 90 ? 5.530 -5.280 -7.179 1.00 97.94 90 LEU A C 1
ATOM 699 O O . LEU A 1 90 ? 5.365 -6.503 -7.246 1.00 97.94 90 LEU A O 1
ATOM 703 N N . ARG A 1 91 ? 5.120 -4.434 -8.116 1.00 97.81 91 ARG A N 1
ATOM 704 C CA . ARG A 1 91 ? 4.513 -4.807 -9.388 1.00 97.81 91 ARG A CA 1
ATOM 705 C C . ARG A 1 91 ? 5.254 -4.066 -10.479 1.00 97.81 91 ARG A C 1
ATOM 707 O O . ARG A 1 91 ? 5.297 -2.838 -10.468 1.00 97.81 91 ARG A O 1
ATOM 714 N N . VAL A 1 92 ? 5.909 -4.819 -11.344 1.00 98.00 92 VAL A N 1
ATOM 715 C CA . VAL A 1 92 ? 6.761 -4.289 -12.408 1.00 98.00 92 VAL A CA 1
ATOM 716 C C . VAL A 1 92 ? 6.075 -4.584 -13.728 1.00 98.00 92 VAL A C 1
ATOM 718 O O . VAL A 1 92 ? 5.627 -5.714 -13.917 1.00 98.00 92 VAL A O 1
ATOM 721 N N . ASP A 1 93 ? 5.984 -3.598 -14.619 1.00 96.75 93 ASP A N 1
ATOM 722 C CA . ASP A 1 93 ? 5.416 -3.874 -15.935 1.00 96.75 93 ASP A CA 1
ATOM 723 C C . ASP A 1 93 ? 6.270 -4.914 -16.675 1.00 96.75 93 ASP A C 1
ATOM 725 O O . ASP A 1 93 ? 7.504 -4.839 -16.684 1.00 96.75 93 ASP A O 1
ATOM 729 N N . GLU A 1 94 ? 5.617 -5.908 -17.268 1.00 94.38 94 GLU A N 1
ATOM 730 C CA . GLU A 1 94 ? 6.297 -7.018 -17.940 1.00 94.38 94 GLU A CA 1
ATOM 731 C C . GLU A 1 94 ? 7.037 -6.597 -19.220 1.00 94.38 94 GLU A C 1
ATOM 733 O O . GLU A 1 94 ? 8.035 -7.221 -19.587 1.00 94.38 94 GLU A O 1
ATOM 738 N N . THR A 1 95 ? 6.599 -5.515 -19.870 1.00 91.62 95 THR A N 1
ATOM 739 C CA . THR A 1 95 ? 7.221 -4.966 -21.086 1.00 91.62 95 THR A CA 1
ATOM 740 C C . THR A 1 95 ? 8.126 -3.773 -20.784 1.00 91.62 95 THR A C 1
ATOM 742 O O . THR A 1 95 ? 9.159 -3.571 -21.428 1.00 91.62 95 THR A O 1
ATOM 745 N N . ARG A 1 96 ? 7.765 -2.984 -19.771 1.00 92.81 96 ARG A N 1
ATOM 746 C CA . ARG A 1 96 ? 8.398 -1.727 -19.378 1.00 92.81 96 ARG A CA 1
ATOM 747 C C . ARG A 1 96 ? 8.857 -1.800 -17.934 1.00 92.81 96 ARG A C 1
ATOM 749 O O . ARG A 1 96 ? 8.307 -1.171 -17.043 1.00 92.81 96 ARG A O 1
ATOM 756 N N . VAL A 1 97 ? 9.958 -2.513 -17.715 1.00 94.94 97 VAL A N 1
ATOM 757 C CA . VAL A 1 97 ? 10.558 -2.723 -16.381 1.00 94.94 97 VAL A CA 1
ATOM 758 C C . VAL A 1 97 ? 10.991 -1.439 -15.648 1.00 94.94 97 VAL A C 1
ATOM 760 O O . VAL A 1 97 ? 11.408 -1.483 -14.492 1.00 94.94 97 VAL A O 1
ATOM 763 N N . ASP A 1 98 ? 10.924 -0.289 -16.316 1.00 95.38 98 ASP A N 1
ATOM 764 C CA . ASP A 1 98 ? 11.108 1.045 -15.756 1.00 95.38 98 ASP A CA 1
ATOM 765 C C . ASP A 1 98 ? 9.832 1.684 -15.190 1.00 95.38 98 ASP A C 1
ATOM 767 O O . ASP A 1 98 ? 9.919 2.739 -14.559 1.00 95.38 98 ASP A O 1
ATOM 771 N N . VAL A 1 99 ? 8.679 1.049 -15.395 1.00 96.56 99 VAL A N 1
ATOM 772 C CA . VAL A 1 99 ? 7.367 1.390 -14.846 1.00 96.56 99 VAL A CA 1
ATOM 773 C C . VAL A 1 99 ? 7.052 0.413 -13.719 1.00 96.56 99 VAL A C 1
ATOM 775 O O . VAL A 1 99 ? 6.865 -0.786 -13.928 1.00 96.56 99 VAL A O 1
ATOM 778 N N . ILE A 1 100 ? 7.020 0.929 -12.493 1.00 97.75 100 ILE A N 1
ATOM 779 C CA . ILE A 1 100 ? 6.887 0.115 -11.289 1.00 97.75 100 ILE A CA 1
ATOM 780 C C . ILE A 1 100 ? 5.823 0.722 -10.381 1.00 97.75 100 ILE A C 1
ATOM 782 O O . ILE A 1 100 ? 5.801 1.926 -10.131 1.00 97.75 100 ILE A O 1
ATOM 786 N N . LYS A 1 101 ? 4.963 -0.125 -9.827 1.00 96.69 101 LYS A N 1
ATOM 787 C CA . LYS A 1 101 ? 4.040 0.223 -8.750 1.00 96.69 101 LYS A CA 1
ATOM 788 C C . LYS A 1 101 ? 4.449 -0.501 -7.478 1.00 96.69 101 LYS A C 1
ATOM 790 O O . LYS A 1 101 ? 4.787 -1.684 -7.510 1.00 96.69 101 LYS A O 1
ATOM 795 N N . ALA A 1 102 ? 4.393 0.192 -6.349 1.00 96.25 102 ALA A N 1
ATOM 796 C CA . ALA A 1 102 ? 4.640 -0.397 -5.040 1.00 96.25 102 ALA A CA 1
ATOM 797 C C . ALA A 1 102 ? 3.441 -0.198 -4.115 1.00 96.25 102 ALA A C 1
ATOM 799 O O . ALA A 1 102 ? 2.821 0.866 -4.095 1.00 96.25 102 ALA A O 1
ATOM 800 N N . LEU A 1 103 ? 3.164 -1.222 -3.317 1.00 93.94 103 LEU A N 1
ATOM 801 C CA . LEU A 1 103 ? 2.271 -1.166 -2.179 1.00 93.94 103 LEU A CA 1
ATOM 802 C C . LEU A 1 103 ? 3.075 -1.460 -0.912 1.00 93.94 103 LEU A C 1
ATOM 804 O O . LEU A 1 103 ? 3.740 -2.487 -0.825 1.00 93.94 103 LEU A O 1
ATOM 808 N N . ILE A 1 104 ? 2.970 -0.598 0.092 1.00 92.31 104 ILE A N 1
ATOM 809 C CA . ILE A 1 104 ? 3.497 -0.853 1.434 1.00 92.31 104 ILE A CA 1
ATOM 810 C C . ILE A 1 104 ? 2.306 -1.015 2.370 1.00 92.31 104 ILE A C 1
ATOM 812 O O . ILE A 1 104 ? 1.455 -0.136 2.436 1.00 92.31 104 ILE A O 1
ATOM 816 N N . THR A 1 105 ? 2.212 -2.125 3.092 1.00 88.38 105 THR A N 1
ATOM 817 C CA . THR A 1 105 ? 1.197 -2.274 4.145 1.00 88.38 105 THR A CA 1
ATOM 818 C C . THR A 1 105 ? 1.767 -1.765 5.458 1.00 88.38 105 THR A C 1
ATOM 820 O O . THR A 1 105 ? 2.818 -2.251 5.861 1.00 88.38 105 THR A O 1
ATOM 823 N N . GLY A 1 106 ? 1.100 -0.822 6.121 1.00 76.31 106 GLY A N 1
ATOM 824 C CA . GLY A 1 106 ? 1.521 -0.299 7.421 1.00 76.31 106 GLY A CA 1
ATOM 825 C C . GLY A 1 106 ? 1.131 -1.168 8.626 1.00 76.31 106 GLY A C 1
ATOM 826 O O . GLY A 1 106 ? 0.284 -2.065 8.496 1.00 76.31 106 GLY A O 1
ATOM 827 N N . PRO A 1 107 ? 1.679 -0.853 9.820 1.00 64.88 107 PRO A N 1
ATOM 828 C CA . PRO A 1 107 ? 1.386 -1.562 11.072 1.00 64.88 107 PRO A CA 1
ATOM 829 C C . PRO A 1 107 ? -0.104 -1.552 11.404 1.00 64.88 107 PRO A C 1
ATOM 831 O O . PRO A 1 107 ? -0.653 -2.566 11.828 1.00 64.88 107 PRO A O 1
ATOM 834 N N . GLU A 1 108 ? -0.774 -0.447 11.086 1.00 69.06 108 GLU A N 1
ATOM 835 C CA . GLU A 1 108 ? -2.199 -0.242 11.331 1.00 69.06 108 GLU A CA 1
ATOM 836 C C . GLU A 1 108 ? -3.110 -0.854 10.257 1.00 69.06 108 GLU A C 1
ATOM 838 O O . GLU A 1 108 ? -4.320 -0.656 10.290 1.00 69.06 108 GLU A O 1
ATOM 843 N N . GLY A 1 109 ? -2.558 -1.597 9.294 1.00 66.94 109 GLY A N 1
ATOM 844 C CA . GLY A 1 109 ? -3.327 -2.261 8.240 1.00 66.94 109 GLY A CA 1
ATOM 845 C C . GLY A 1 109 ? -3.722 -1.356 7.072 1.00 66.94 109 GLY A C 1
ATOM 846 O O . GLY A 1 109 ? -4.575 -1.726 6.266 1.00 66.94 109 GLY A O 1
ATOM 847 N N . THR A 1 110 ? -3.119 -0.170 6.960 1.00 76.50 110 THR A N 1
ATOM 848 C CA . THR A 1 110 ? -3.355 0.742 5.839 1.00 76.50 110 THR A CA 1
ATOM 849 C C . THR A 1 110 ? -2.399 0.482 4.672 1.00 76.50 110 THR A C 1
ATOM 851 O O . THR A 1 110 ? -1.182 0.422 4.867 1.00 76.50 110 THR A O 1
ATOM 854 N N . PRO A 1 111 ? -2.922 0.323 3.444 1.00 84.12 111 PRO A N 1
ATOM 855 C CA . PRO A 1 111 ? -2.106 0.257 2.240 1.00 84.12 111 PRO A CA 1
ATOM 856 C C . PRO A 1 111 ? -1.611 1.653 1.811 1.00 84.12 111 PRO A C 1
ATOM 858 O O . PRO A 1 111 ? -2.389 2.602 1.735 1.00 84.12 111 PRO A O 1
ATOM 861 N N . TYR A 1 112 ? -0.325 1.755 1.475 1.00 86.75 112 TYR A N 1
ATOM 862 C CA . TYR A 1 112 ? 0.331 2.928 0.891 1.00 86.75 112 TYR A CA 1
ATOM 863 C C . TYR A 1 112 ? 0.774 2.629 -0.531 1.00 86.75 112 TYR A C 1
ATOM 865 O O . TYR A 1 112 ? 1.525 1.682 -0.749 1.00 86.75 112 TYR A O 1
ATOM 873 N N . LEU A 1 113 ? 0.356 3.449 -1.489 1.00 89.75 113 LEU A N 1
ATOM 874 C CA . LEU A 1 113 ? 0.612 3.213 -2.908 1.00 89.75 113 LEU A CA 1
ATOM 875 C C . LEU A 1 113 ? 1.629 4.206 -3.455 1.00 89.75 113 LEU A C 1
ATOM 877 O O . LEU A 1 113 ? 1.541 5.410 -3.194 1.00 89.75 113 LEU A O 1
ATOM 881 N N . PHE A 1 114 ? 2.551 3.699 -4.265 1.00 93.44 114 PHE A N 1
ATOM 882 C CA . PHE A 1 114 ? 3.585 4.494 -4.907 1.00 93.44 114 PHE A CA 1
ATOM 883 C C . PHE A 1 114 ? 3.724 4.133 -6.378 1.00 93.44 114 PHE A C 1
ATOM 885 O O . PHE A 1 114 ? 3.754 2.958 -6.744 1.00 93.44 114 PHE A O 1
ATOM 892 N N . ASP A 1 115 ? 3.888 5.165 -7.193 1.00 95.56 115 ASP A N 1
ATOM 893 C CA . ASP A 1 115 ? 4.340 5.061 -8.571 1.00 95.56 115 ASP A CA 1
ATOM 894 C C . ASP A 1 115 ? 5.849 5.332 -8.609 1.00 95.56 115 ASP A C 1
ATOM 896 O O . ASP A 1 115 ? 6.319 6.328 -8.057 1.00 95.56 115 ASP A O 1
ATOM 900 N N . ILE A 1 116 ? 6.620 4.437 -9.226 1.00 97.62 116 ILE A N 1
ATOM 901 C CA . ILE A 1 116 ? 8.084 4.472 -9.283 1.00 97.62 116 ILE A CA 1
ATOM 902 C C . ILE A 1 116 ? 8.525 4.397 -10.744 1.00 97.62 116 ILE A C 1
ATOM 904 O O . ILE A 1 116 ? 8.246 3.417 -11.432 1.00 97.62 116 ILE A O 1
ATOM 908 N N . PHE A 1 117 ? 9.237 5.422 -11.209 1.00 97.50 117 PHE A N 1
ATOM 909 C CA . PHE A 1 117 ? 9.759 5.502 -12.569 1.00 97.50 117 PHE A CA 1
ATOM 910 C C . PHE A 1 117 ? 11.288 5.542 -12.593 1.00 97.50 117 PHE A C 1
ATOM 912 O O . PHE A 1 117 ? 11.925 6.391 -11.955 1.00 97.50 117 PHE A O 1
ATOM 919 N N . LEU A 1 118 ? 11.886 4.637 -13.368 1.00 97.06 118 LEU A N 1
ATOM 920 C CA . LEU A 1 118 ? 13.334 4.535 -13.541 1.00 97.06 118 LEU A CA 1
ATOM 921 C C . LEU A 1 118 ? 13.754 5.350 -14.773 1.00 97.06 118 LEU A C 1
ATOM 923 O O . LEU A 1 118 ? 13.878 4.813 -15.867 1.00 97.06 118 LEU A O 1
ATOM 927 N N . GLY A 1 119 ? 13.943 6.662 -14.619 1.00 96.00 119 GLY A N 1
ATOM 928 C CA . GLY A 1 119 ? 14.166 7.592 -15.739 1.00 96.00 119 GLY A CA 1
ATOM 929 C C . GLY A 1 119 ? 15.420 7.335 -16.604 1.00 96.00 119 GLY A C 1
ATOM 930 O O . GLY A 1 119 ? 16.206 6.427 -16.327 1.00 96.00 119 GLY A O 1
ATOM 931 N N . PRO A 1 120 ? 15.662 8.147 -17.653 1.00 95.00 120 PRO A N 1
ATOM 932 C CA . PRO A 1 120 ? 16.759 7.934 -18.612 1.00 95.00 120 PRO A CA 1
ATOM 933 C C . PRO A 1 120 ? 18.157 7.923 -17.974 1.00 95.00 120 PRO A C 1
ATOM 935 O O . PRO A 1 120 ? 19.036 7.200 -18.437 1.00 95.00 120 PRO A O 1
ATOM 938 N N . SER A 1 121 ? 18.345 8.675 -16.885 1.00 94.19 121 SER A N 1
ATOM 939 C CA . SER A 1 121 ? 19.603 8.751 -16.125 1.00 94.19 121 SER A CA 1
ATOM 940 C C . SER A 1 121 ? 19.666 7.775 -14.941 1.00 94.19 121 SER A C 1
ATOM 942 O O . SER A 1 121 ? 20.503 7.941 -14.053 1.00 94.19 121 SER A O 1
ATOM 944 N N . TYR A 1 122 ? 18.782 6.773 -14.871 1.00 94.12 122 TYR A N 1
ATOM 945 C CA . TYR A 1 122 ? 18.836 5.754 -13.819 1.00 94.12 122 TYR A CA 1
ATOM 946 C C . TYR A 1 122 ? 20.193 5.032 -13.829 1.00 94.12 122 TYR A C 1
ATOM 948 O O . TYR A 1 122 ? 20.747 4.801 -14.905 1.00 94.12 122 TYR A O 1
ATOM 956 N N . ASN A 1 123 ? 20.729 4.702 -12.644 1.00 89.81 123 ASN A N 1
ATOM 957 C CA . ASN A 1 123 ? 22.138 4.331 -12.375 1.00 89.81 123 ASN A CA 1
ATOM 958 C C . ASN A 1 123 ? 23.136 5.516 -12.308 1.00 89.81 123 ASN A C 1
ATOM 960 O O . ASN A 1 123 ? 24.316 5.332 -12.024 1.00 89.81 123 ASN A O 1
ATOM 964 N N . GLN A 1 124 ? 22.679 6.748 -12.544 1.00 93.81 124 GLN A N 1
ATOM 965 C CA . GLN A 1 124 ? 23.420 7.994 -12.268 1.00 93.81 124 GLN A CA 1
ATOM 966 C C . GLN A 1 124 ? 22.601 8.970 -11.413 1.00 93.81 124 GLN A C 1
ATOM 968 O O . GLN A 1 124 ? 23.144 9.876 -10.787 1.00 93.81 124 GLN A O 1
ATOM 973 N N . SER A 1 125 ? 21.283 8.797 -11.397 1.00 94.56 125 SER A N 1
ATOM 974 C CA . SER A 1 125 ? 20.320 9.553 -10.607 1.00 94.56 125 SER A CA 1
ATOM 975 C C . SER A 1 125 ? 19.312 8.590 -9.970 1.00 94.56 125 SER A C 1
ATOM 977 O O . SER A 1 125 ? 19.090 7.504 -10.516 1.00 94.56 125 SER A O 1
ATOM 979 N N . PRO A 1 126 ? 18.721 8.959 -8.818 1.00 95.62 126 PRO A N 1
ATOM 980 C CA . PRO A 1 126 ? 17.755 8.117 -8.117 1.00 95.62 126 PRO A CA 1
ATOM 981 C C . PRO A 1 126 ? 16.470 7.894 -8.937 1.00 95.62 126 PRO A C 1
ATOM 983 O O . PRO A 1 126 ? 16.195 8.653 -9.874 1.00 95.62 126 PRO A O 1
ATOM 986 N N . PRO A 1 127 ? 15.657 6.881 -8.580 1.00 96.88 127 PRO A N 1
ATOM 987 C CA . PRO A 1 127 ? 14.338 6.704 -9.177 1.00 96.88 127 PRO A CA 1
ATOM 988 C C . PRO A 1 127 ? 13.421 7.882 -8.830 1.00 96.88 127 PRO A C 1
ATOM 990 O O . PRO A 1 127 ? 13.538 8.490 -7.764 1.00 96.88 127 PRO A O 1
ATOM 993 N N . SER A 1 128 ? 12.471 8.180 -9.714 1.00 97.12 128 SER A N 1
ATOM 994 C CA . SER A 1 128 ? 11.384 9.114 -9.411 1.00 97.12 128 SER A CA 1
ATOM 995 C C . SER A 1 128 ? 10.268 8.361 -8.698 1.00 97.12 128 SER A C 1
ATOM 997 O O . SER A 1 128 ? 9.792 7.355 -9.215 1.00 97.12 128 SER A O 1
ATOM 999 N N . VAL A 1 129 ? 9.865 8.826 -7.515 1.00 95.88 129 VAL A N 1
ATOM 1000 C CA . VAL A 1 129 ? 8.839 8.168 -6.695 1.00 95.88 129 VAL A CA 1
ATOM 1001 C C . VAL A 1 129 ? 7.719 9.148 -6.365 1.00 95.88 129 VAL A C 1
ATOM 1003 O O . VAL A 1 129 ? 7.966 10.230 -5.826 1.00 95.88 129 VAL A O 1
ATOM 1006 N N . LYS A 1 130 ? 6.478 8.753 -6.647 1.00 93.00 130 LYS A N 1
ATOM 1007 C CA . LYS A 1 130 ? 5.272 9.507 -6.315 1.00 93.00 130 LYS A CA 1
ATOM 1008 C C . LYS A 1 130 ? 4.399 8.704 -5.363 1.00 93.00 130 LYS A C 1
ATOM 1010 O O . LYS A 1 130 ? 3.945 7.619 -5.699 1.00 93.00 130 LYS A O 1
ATOM 1015 N N . TYR A 1 131 ? 4.106 9.283 -4.203 1.00 88.19 131 TYR A N 1
ATOM 1016 C CA . TYR A 1 131 ? 3.056 8.790 -3.315 1.00 88.19 131 TYR A CA 1
ATOM 1017 C C . TYR A 1 131 ? 1.664 9.122 -3.872 1.00 88.19 131 TYR A C 1
ATOM 1019 O O . TYR A 1 131 ? 1.402 10.268 -4.258 1.00 88.19 131 TYR A O 1
ATOM 1027 N N . MET A 1 132 ? 0.772 8.133 -3.894 1.00 84.69 132 MET A N 1
ATOM 1028 C CA . MET A 1 132 ? -0.571 8.263 -4.458 1.00 84.69 132 MET A CA 1
ATOM 1029 C C . MET A 1 132 ? -1.575 8.660 -3.369 1.00 84.69 132 MET A C 1
ATOM 1031 O O . MET A 1 132 ? -2.029 7.835 -2.578 1.00 84.69 132 MET A O 1
ATOM 1035 N N . THR A 1 133 ? -1.925 9.948 -3.336 1.00 63.56 133 THR A N 1
ATOM 1036 C CA . THR A 1 133 ? -2.810 10.581 -2.341 1.00 63.56 133 THR A CA 1
ATOM 1037 C C . THR A 1 133 ? -4.275 10.627 -2.786 1.00 63.56 133 THR A C 1
ATOM 1039 O O . THR A 1 133 ? -4.955 11.615 -2.520 1.00 63.56 133 THR A O 1
ATOM 1042 N N . ASP A 1 134 ? -4.790 9.627 -3.503 1.00 60.19 134 ASP A N 1
ATOM 1043 C CA . ASP A 1 134 ? -6.139 9.633 -4.110 1.00 60.19 134 ASP A CA 1
ATOM 1044 C C . ASP A 1 134 ? -7.308 9.570 -3.093 1.00 60.19 134 ASP A C 1
ATOM 1046 O O . ASP A 1 134 ? -8.393 9.060 -3.371 1.00 60.19 134 ASP A O 1
ATOM 1050 N N . GLY A 1 135 ? -7.096 10.098 -1.889 1.00 55.03 135 GLY A N 1
ATOM 1051 C CA . GLY A 1 135 ? -8.018 10.102 -0.767 1.00 55.03 135 GLY A CA 1
ATOM 1052 C C . GLY A 1 135 ? -7.976 8.816 0.049 1.00 55.03 135 GLY A C 1
ATOM 1053 O O . GLY A 1 135 ? -8.431 8.844 1.186 1.00 55.03 135 GLY A O 1
ATOM 1054 N N . LYS A 1 136 ? -7.413 7.719 -0.477 1.00 57.47 136 LYS A N 1
ATOM 1055 C CA . LYS A 1 136 ? -7.411 6.390 0.161 1.00 57.47 136 LYS A CA 1
ATOM 1056 C C . LYS A 1 136 ? -6.068 5.978 0.764 1.00 57.47 136 LYS A C 1
ATOM 1058 O O . LYS A 1 136 ? -5.968 4.906 1.341 1.00 57.47 136 LYS A O 1
ATOM 1063 N N . SER A 1 137 ? -5.033 6.796 0.652 1.00 54.97 137 SER A N 1
ATOM 1064 C CA . SER A 1 137 ? -3.745 6.515 1.286 1.00 54.97 137 SER A CA 1
ATOM 1065 C C . SER A 1 137 ? -3.506 7.588 2.346 1.00 54.97 137 SER A C 1
ATOM 1067 O O . SER A 1 137 ? -3.352 8.765 2.014 1.00 54.97 137 SER A O 1
ATOM 1069 N N . MET A 1 138 ? -3.487 7.207 3.625 1.00 58.22 138 MET A N 1
ATOM 1070 C CA . MET A 1 138 ? -3.210 8.113 4.746 1.00 58.22 138 MET A CA 1
ATOM 1071 C C . MET A 1 138 ? -2.064 7.566 5.585 1.00 58.22 138 MET A C 1
ATOM 1073 O O . MET A 1 138 ? -2.175 6.449 6.087 1.00 58.22 138 MET A O 1
ATOM 1077 N N . ILE A 1 139 ? -0.990 8.355 5.728 1.00 56.41 139 ILE A N 1
ATOM 1078 C CA . ILE A 1 139 ? 0.158 8.035 6.590 1.00 56.41 139 ILE A CA 1
ATOM 1079 C C . ILE A 1 139 ? -0.313 8.029 8.034 1.00 56.41 139 ILE A C 1
ATOM 1081 O O . ILE A 1 139 ? -0.720 9.054 8.576 1.00 56.41 139 ILE A O 1
ATOM 1085 N N . LEU A 1 140 ? -0.253 6.845 8.625 1.00 54.97 140 LEU A N 1
ATOM 1086 C CA . LEU A 1 140 ? -0.514 6.612 10.025 1.00 54.97 140 LEU A CA 1
ATOM 1087 C C . LEU A 1 140 ? 0.781 6.315 10.758 1.00 54.97 140 LEU A C 1
ATOM 1089 O O . LEU A 1 140 ? 1.508 5.379 10.425 1.00 54.97 140 LEU A O 1
ATOM 1093 N N . CYS A 1 141 ? 1.001 7.130 11.777 1.00 59.78 141 CYS A N 1
ATOM 1094 C CA . CYS A 1 141 ? 1.817 6.821 12.935 1.00 59.78 141 CYS A CA 1
ATOM 1095 C C . CYS A 1 141 ? 0.884 6.921 14.150 1.00 59.78 141 CYS A C 1
ATOM 1097 O O . CYS A 1 141 ? -0.084 7.680 14.084 1.00 59.78 141 CYS A O 1
ATOM 1099 N N . ASP A 1 142 ? 1.205 6.255 15.263 1.00 60.69 142 ASP A N 1
ATOM 1100 C CA . ASP A 1 142 ? 0.371 6.258 16.481 1.00 60.69 142 ASP A CA 1
ATOM 1101 C C . ASP A 1 142 ? -0.028 7.678 16.953 1.00 60.69 142 ASP A C 1
ATOM 1103 O O . ASP A 1 142 ? -1.141 7.897 17.445 1.00 60.69 142 ASP A O 1
ATOM 1107 N N . GLU A 1 143 ? 0.864 8.661 16.761 1.00 62.84 143 GLU A N 1
ATOM 1108 C CA . GLU A 1 143 ? 0.610 10.089 16.989 1.00 62.84 143 GLU A CA 1
ATOM 1109 C C . GLU A 1 143 ? 0.996 10.934 15.757 1.00 62.84 143 GLU A C 1
ATOM 1111 O O . GLU A 1 143 ? 2.071 11.541 15.724 1.00 62.84 143 GLU A O 1
ATOM 1116 N N . PRO A 1 144 ? 0.123 11.040 14.735 1.00 67.25 144 PRO A N 1
ATOM 1117 C CA . PRO A 1 144 ? 0.440 11.774 13.509 1.00 67.25 144 PRO A CA 1
ATOM 1118 C C . PRO A 1 144 ? 0.602 13.281 13.766 1.00 67.25 144 PRO A C 1
ATOM 1120 O O . PRO A 1 144 ? 1.278 13.964 13.006 1.00 67.25 144 PRO A O 1
ATOM 1123 N N . TYR A 1 145 ? 0.038 13.787 14.869 1.00 67.00 145 TYR A N 1
ATOM 1124 C CA . TYR A 1 145 ? 0.171 15.172 15.329 1.00 67.00 145 TYR A CA 1
ATOM 1125 C C . TYR A 1 145 ? 1.632 15.593 15.549 1.00 67.00 145 TYR A C 1
ATOM 1127 O O . TYR A 1 145 ? 1.985 16.751 15.344 1.00 67.00 145 TYR A O 1
ATOM 1135 N N . LEU A 1 146 ? 2.500 14.661 15.955 1.00 71.06 146 LEU A N 1
ATOM 1136 C CA . LEU A 1 146 ? 3.907 14.957 16.237 1.00 71.06 146 LEU A CA 1
ATOM 1137 C C . LEU A 1 146 ? 4.749 15.161 14.974 1.00 71.06 146 LEU A C 1
ATOM 1139 O O . LEU A 1 146 ? 5.859 15.683 15.074 1.00 71.06 146 LEU A O 1
ATOM 1143 N N . ASN A 1 147 ? 4.230 14.777 13.805 1.00 72.75 147 ASN A N 1
ATOM 1144 C CA . ASN A 1 147 ? 4.912 14.963 12.525 1.00 72.75 147 ASN A CA 1
ATOM 1145 C C . ASN A 1 147 ? 4.822 16.411 12.015 1.00 72.75 147 ASN A C 1
ATOM 1147 O O . ASN A 1 147 ? 5.529 16.765 11.071 1.00 72.75 147 ASN A O 1
ATOM 1151 N N . GLU A 1 148 ? 3.984 17.248 12.631 1.00 75.56 148 GLU A N 1
ATOM 1152 C CA . GLU A 1 148 ? 3.832 18.645 12.238 1.00 75.56 148 GLU A CA 1
ATOM 1153 C C . GLU A 1 148 ? 5.008 19.507 12.736 1.00 75.56 148 GLU A C 1
ATOM 1155 O O . GLU A 1 148 ? 5.443 19.378 13.894 1.00 75.56 148 GLU A O 1
ATOM 1160 N N . PRO A 1 149 ? 5.536 20.426 11.900 1.00 71.38 149 PRO A N 1
ATOM 1161 C CA . PRO A 1 149 ? 6.640 21.295 12.283 1.00 71.38 149 PRO A CA 1
ATOM 1162 C C . PRO A 1 149 ? 6.344 22.083 13.569 1.00 71.38 149 PRO A C 1
ATOM 1164 O O . PRO A 1 149 ? 5.466 22.941 13.615 1.00 71.38 149 PRO A O 1
ATOM 1167 N N . GLY A 1 150 ? 7.123 21.816 14.621 1.00 74.31 150 GLY A N 1
ATOM 1168 C CA . GLY A 1 150 ? 7.024 22.510 15.909 1.00 74.31 150 GLY A CA 1
ATOM 1169 C C . GLY A 1 150 ? 6.136 21.836 16.960 1.00 74.31 150 GLY A C 1
ATOM 1170 O O . GLY A 1 150 ? 6.043 22.358 18.071 1.00 74.31 150 GLY A O 1
ATOM 1171 N N . TRP A 1 151 ? 5.515 20.685 16.671 1.00 76.62 151 TRP A N 1
ATOM 1172 C CA . TRP A 1 151 ? 4.615 19.989 17.611 1.00 76.62 151 TRP A CA 1
ATOM 1173 C C . TRP A 1 151 ? 5.196 18.713 18.230 1.00 76.62 151 TRP A C 1
ATOM 1175 O O . TRP A 1 151 ? 4.542 18.097 19.070 1.00 76.62 151 TRP A O 1
ATOM 1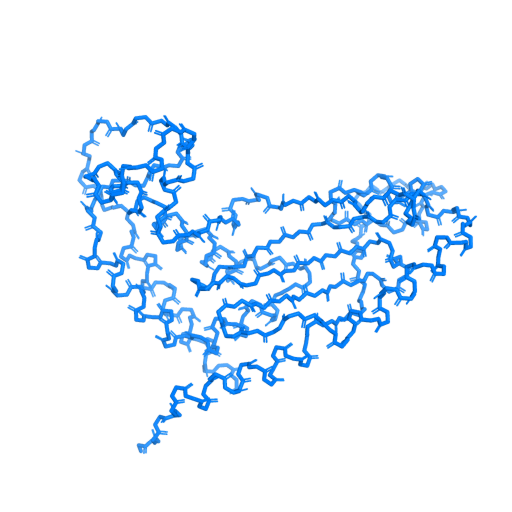185 N N . ALA A 1 152 ? 6.446 18.368 17.912 1.00 76.75 152 ALA A N 1
ATOM 1186 C CA . ALA A 1 152 ? 7.112 17.137 18.351 1.00 76.75 152 ALA A CA 1
ATOM 1187 C C . ALA A 1 152 ? 7.087 16.881 19.877 1.00 76.75 152 ALA A C 1
ATOM 1189 O O . ALA A 1 152 ? 7.081 15.731 20.304 1.00 76.75 152 ALA A O 1
ATOM 1190 N N . SER A 1 153 ? 7.036 17.930 20.709 1.00 78.38 153 SER A N 1
ATOM 1191 C CA . SER A 1 153 ? 6.993 17.811 22.181 1.00 78.38 153 SER A CA 1
ATOM 1192 C C . SER A 1 153 ? 5.581 17.877 22.781 1.00 78.38 153 SER A C 1
ATOM 1194 O O . SER A 1 153 ? 5.436 17.892 24.000 1.00 78.38 153 SER A O 1
ATOM 1196 N N . SER A 1 154 ? 4.534 17.958 21.956 1.00 77.75 154 SER A N 1
ATOM 1197 C CA . SER A 1 154 ? 3.143 18.179 22.392 1.00 77.75 154 SER A CA 1
ATOM 1198 C C . SER A 1 154 ? 2.305 16.893 22.441 1.00 77.75 154 SER A C 1
ATOM 1200 O O . SER A 1 154 ? 1.070 16.938 22.347 1.00 77.75 154 SER A O 1
ATOM 1202 N N . GLY A 1 155 ? 2.975 15.748 22.586 1.00 78.44 155 GLY A N 1
ATOM 1203 C CA . GLY A 1 155 ? 2.346 14.433 22.696 1.00 78.44 155 GLY A CA 1
ATOM 1204 C C . GLY A 1 155 ? 1.412 14.339 23.895 1.00 78.44 155 GLY A C 1
ATOM 1205 O O . GLY A 1 155 ? 1.612 14.989 24.923 1.00 78.44 155 GLY A O 1
ATOM 1206 N N . GLY A 1 156 ? 0.330 13.579 23.743 1.00 79.88 156 GLY A N 1
ATOM 1207 C CA . GLY A 1 156 ? -0.659 13.394 24.808 1.00 79.88 156 GLY A CA 1
ATOM 1208 C C . GLY A 1 156 ? -1.430 14.655 25.237 1.00 79.88 156 GLY A C 1
ATOM 1209 O O . GLY A 1 156 ? -2.151 14.617 26.236 1.00 79.88 156 GLY A O 1
ATOM 1210 N N . THR A 1 157 ? -1.340 15.774 24.516 1.00 85.69 157 THR A N 1
ATOM 1211 C CA . THR A 1 157 ? -2.217 16.935 24.751 1.00 85.69 157 THR A CA 1
ATOM 1212 C C . THR A 1 157 ? -3.662 16.633 24.316 1.00 85.69 157 THR A C 1
ATOM 1214 O O . THR A 1 157 ? -3.880 15.764 23.467 1.00 85.69 157 THR A O 1
ATOM 1217 N N . PRO A 1 158 ? -4.688 17.322 24.86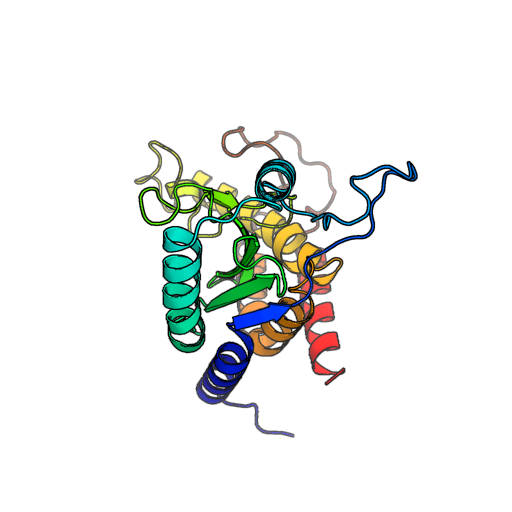1 1.00 85.88 158 PRO A N 1
ATOM 1218 C CA . PRO A 1 158 ? -6.057 17.216 24.346 1.00 85.88 158 PRO A CA 1
ATOM 1219 C C . PRO A 1 158 ? -6.154 17.463 22.833 1.00 85.88 158 PRO A C 1
ATOM 1221 O O . PRO A 1 158 ? -6.921 16.792 22.153 1.00 85.88 158 PRO A O 1
ATOM 1224 N N . GLN A 1 159 ? -5.337 18.382 22.315 1.00 83.62 159 GLN A N 1
ATOM 1225 C CA . GLN A 1 159 ? -5.226 18.713 20.899 1.00 83.62 159 GLN A CA 1
ATOM 1226 C C . GLN A 1 159 ? -4.662 17.540 20.090 1.00 83.62 159 GLN A C 1
ATOM 1228 O O . GLN A 1 159 ? -5.289 17.138 19.114 1.00 83.62 159 GLN A O 1
ATOM 1233 N N . SER A 1 160 ? -3.547 16.946 20.535 1.00 83.00 160 SER A N 1
ATOM 1234 C CA . SER A 1 160 ? -2.975 15.745 19.906 1.00 83.00 160 SER A CA 1
ATOM 1235 C C . SER A 1 160 ? -3.987 14.595 19.878 1.00 83.00 160 SER A C 1
ATOM 1237 O O . SER A 1 160 ? -4.214 13.988 18.835 1.00 83.00 160 SER A O 1
ATOM 1239 N N . ARG A 1 161 ? -4.702 14.351 20.987 1.00 84.94 161 ARG A N 1
ATOM 1240 C CA . ARG A 1 161 ? -5.734 13.301 21.046 1.00 84.94 161 ARG A CA 1
ATOM 1241 C C . ARG A 1 161 ? -6.896 13.538 20.082 1.00 84.94 161 ARG A C 1
ATOM 1243 O O . ARG A 1 161 ? -7.283 12.604 19.385 1.00 84.94 161 ARG A O 1
ATOM 1250 N N . ALA A 1 162 ? -7.437 14.756 20.032 1.00 86.00 162 ALA A N 1
ATOM 1251 C CA . ALA A 1 162 ? -8.533 15.099 19.123 1.00 86.00 162 ALA A CA 1
ATOM 1252 C C . ALA A 1 162 ? -8.105 14.979 17.651 1.00 86.00 162 ALA A C 1
ATOM 1254 O O . ALA A 1 162 ? -8.858 14.491 16.806 1.00 86.00 162 ALA A O 1
ATOM 1255 N N . TYR A 1 163 ? -6.863 15.365 17.352 1.00 83.62 163 TYR A N 1
ATOM 1256 C CA . TYR A 1 163 ? -6.270 15.192 16.033 1.00 83.62 163 TYR A CA 1
ATOM 1257 C C . TYR A 1 163 ? -6.146 13.710 15.659 1.00 83.62 163 TYR A C 1
ATOM 1259 O O . TYR A 1 163 ? -6.641 13.299 14.610 1.00 83.62 163 TYR A O 1
ATOM 1267 N N . SER A 1 164 ? -5.579 12.882 16.541 1.00 84.88 164 SER A N 1
ATOM 1268 C CA . SER A 1 164 ? -5.477 11.434 16.329 1.00 84.88 164 SER A CA 1
ATOM 1269 C C . SER A 1 164 ? -6.849 10.776 16.156 1.00 84.88 164 SER A C 1
ATOM 1271 O O . SER A 1 164 ? -7.006 9.925 15.282 1.00 84.88 164 SER A O 1
ATOM 1273 N N . ALA A 1 165 ? -7.863 11.184 16.927 1.00 88.06 165 ALA A N 1
ATOM 1274 C CA . ALA A 1 165 ? -9.234 10.701 16.757 1.00 88.06 165 ALA A CA 1
ATOM 1275 C C . ALA A 1 165 ? -9.783 11.044 15.363 1.00 88.06 165 ALA A C 1
ATOM 1277 O O . ALA A 1 165 ? -10.293 10.163 14.671 1.00 88.06 165 ALA A O 1
ATOM 1278 N N . ASN A 1 166 ? -9.607 12.285 14.896 1.00 87.38 166 ASN A N 1
ATOM 1279 C CA . ASN A 1 166 ? -10.004 12.676 13.543 1.00 87.38 166 ASN A CA 1
ATOM 1280 C C . ASN A 1 166 ? -9.300 11.843 12.461 1.00 87.38 166 ASN A C 1
ATOM 1282 O O . ASN A 1 166 ? -9.956 11.333 11.551 1.00 87.38 166 ASN A O 1
ATOM 1286 N N . VAL A 1 167 ? -7.983 11.654 12.586 1.00 84.19 167 VAL A N 1
ATOM 1287 C CA . VAL A 1 167 ? -7.196 10.861 11.632 1.00 84.19 167 VAL A CA 1
ATOM 1288 C C . VAL A 1 167 ? -7.688 9.413 11.580 1.00 84.19 167 VAL A C 1
ATOM 1290 O O . VAL A 1 167 ? -7.904 8.893 10.488 1.00 84.19 167 VAL A O 1
ATOM 1293 N N . ARG A 1 168 ? -7.957 8.778 12.728 1.00 88.38 168 ARG A N 1
ATOM 1294 C CA . ARG A 1 168 ? -8.490 7.402 12.789 1.00 88.38 168 ARG A CA 1
ATOM 1295 C C . ARG A 1 168 ? -9.826 7.265 12.060 1.00 88.38 168 ARG A C 1
ATOM 1297 O O . ARG A 1 168 ? -10.014 6.308 11.311 1.00 88.38 168 ARG A O 1
ATOM 1304 N N . ARG A 1 169 ? -10.737 8.235 12.214 1.00 89.62 169 ARG A N 1
ATOM 1305 C CA . ARG A 1 169 ? -12.023 8.245 11.489 1.00 89.62 169 ARG A CA 1
ATOM 1306 C C . ARG A 1 169 ? -11.819 8.276 9.986 1.00 89.62 169 ARG A C 1
ATOM 1308 O O . ARG A 1 169 ? -12.408 7.474 9.262 1.00 89.62 169 ARG A O 1
ATOM 1315 N N . MET A 1 170 ? -10.975 9.196 9.524 1.00 85.31 170 MET A N 1
ATOM 1316 C CA . MET A 1 170 ? -10.672 9.335 8.104 1.00 85.31 170 MET A CA 1
ATOM 1317 C C . MET A 1 170 ? -10.033 8.061 7.559 1.00 85.31 170 MET A C 1
ATOM 1319 O O . MET A 1 170 ? -10.486 7.547 6.546 1.00 85.31 170 MET A O 1
ATOM 1323 N N . VAL A 1 171 ? -9.069 7.489 8.274 1.00 85.81 171 VAL A N 1
ATOM 1324 C CA . VAL A 1 171 ? -8.381 6.252 7.894 1.00 85.81 171 VAL A CA 1
ATOM 1325 C C . VAL A 1 171 ? -9.336 5.086 7.710 1.00 85.81 171 VAL A C 1
ATOM 1327 O O . VAL A 1 171 ? -9.279 4.410 6.682 1.00 85.81 171 VAL A O 1
ATOM 1330 N N . VAL A 1 172 ? -10.207 4.823 8.687 1.00 90.12 172 VAL A N 1
ATOM 1331 C CA . VAL A 1 172 ? -11.129 3.683 8.601 1.00 90.12 172 VAL A CA 1
ATOM 1332 C C . VAL A 1 172 ? -12.035 3.856 7.385 1.00 90.12 172 VAL A C 1
ATOM 1334 O O . VAL A 1 172 ? -12.217 2.924 6.598 1.00 90.12 172 VAL A O 1
ATOM 1337 N N . LYS A 1 173 ? -12.529 5.077 7.173 1.00 88.50 173 LYS A N 1
ATOM 1338 C CA . LYS A 1 173 ? -13.416 5.415 6.063 1.00 88.50 173 LYS A CA 1
ATOM 1339 C C . LYS A 1 173 ? -12.733 5.357 4.698 1.00 88.50 173 LYS A C 1
ATOM 1341 O O . LYS A 1 173 ? -13.313 4.838 3.743 1.00 88.50 173 LYS A O 1
ATOM 1346 N N . THR A 1 174 ? -11.539 5.923 4.570 1.00 83.25 174 THR A N 1
ATOM 1347 C CA . THR A 1 174 ? -10.899 6.131 3.271 1.00 83.25 174 THR A CA 1
ATOM 1348 C C . THR A 1 174 ? -9.825 5.096 2.983 1.00 83.25 174 THR A C 1
ATOM 1350 O O . THR A 1 174 ? -9.872 4.460 1.931 1.00 83.25 174 THR A O 1
ATOM 1353 N N . ALA A 1 175 ? -8.904 4.866 3.916 1.00 83.38 175 ALA A N 1
ATOM 1354 C CA . ALA A 1 175 ? -7.757 3.999 3.699 1.00 83.38 175 ALA A CA 1
ATOM 1355 C C . ALA A 1 175 ? -8.049 2.516 3.898 1.00 83.38 175 ALA A C 1
ATOM 1357 O O . ALA A 1 175 ? -7.487 1.688 3.184 1.00 83.38 175 ALA A O 1
ATOM 1358 N N . MET A 1 176 ? -8.966 2.161 4.792 1.00 89.56 176 MET A N 1
ATOM 1359 C CA . MET A 1 176 ? -9.369 0.765 4.971 1.00 89.56 176 MET A CA 1
ATOM 1360 C C . MET A 1 176 ? -10.574 0.429 4.090 1.00 89.56 176 MET A C 1
ATOM 1362 O O . MET A 1 176 ? -10.458 -0.330 3.126 1.00 89.56 176 MET A O 1
ATOM 1366 N N . LEU A 1 177 ? -11.727 1.053 4.348 1.00 90.06 177 LEU A N 1
ATOM 1367 C CA . LEU A 1 177 ? -12.952 0.794 3.587 1.00 90.06 177 LEU A CA 1
ATOM 1368 C C . LEU A 1 177 ? -12.849 1.214 2.121 1.00 90.06 177 LEU A C 1
ATOM 1370 O O . LEU A 1 177 ? -13.334 0.493 1.251 1.00 90.06 177 LEU A O 1
ATOM 1374 N N . GLY A 1 178 ? -12.242 2.364 1.824 1.00 88.31 178 GLY A N 1
ATOM 1375 C CA . GLY A 1 178 ? -12.110 2.840 0.446 1.00 88.31 178 GLY A CA 1
ATOM 1376 C C . GLY A 1 178 ? -11.266 1.905 -0.422 1.00 88.31 178 GLY A C 1
ATOM 1377 O O . GLY A 1 178 ? -11.634 1.663 -1.574 1.00 88.31 178 GLY A O 1
ATOM 1378 N N . ASN A 1 179 ? -10.197 1.324 0.137 1.00 87.75 179 ASN A N 1
ATOM 1379 C CA . ASN A 1 179 ? -9.378 0.319 -0.547 1.00 87.75 179 ASN A CA 1
ATOM 1380 C C . ASN A 1 179 ? -10.069 -1.045 -0.652 1.00 87.75 179 ASN A C 1
ATOM 1382 O O . ASN A 1 179 ? -9.891 -1.725 -1.652 1.00 87.75 179 ASN A O 1
ATOM 1386 N N . LEU A 1 180 ? -10.896 -1.452 0.314 1.00 90.44 180 LEU A N 1
ATOM 1387 C CA . LEU A 1 180 ? -11.674 -2.691 0.177 1.00 90.44 180 LEU A CA 1
ATOM 1388 C C . LEU A 1 180 ? -12.815 -2.567 -0.842 1.00 90.44 180 LEU A C 1
ATOM 1390 O O . LEU A 1 180 ? -13.070 -3.502 -1.598 1.00 90.44 180 LEU A O 1
ATOM 1394 N N . ARG A 1 181 ? -13.497 -1.415 -0.882 1.00 90.25 181 ARG A N 1
ATOM 1395 C CA . ARG A 1 181 ? -14.621 -1.155 -1.799 1.00 90.25 181 ARG A CA 1
ATOM 1396 C C . ARG A 1 181 ? -14.169 -0.952 -3.240 1.00 90.25 181 ARG A C 1
ATOM 1398 O O . ARG A 1 181 ? -14.859 -1.372 -4.161 1.00 90.25 181 ARG A O 1
ATOM 1405 N N . ASN A 1 182 ? -13.049 -0.267 -3.434 1.00 88.12 182 ASN A N 1
ATOM 1406 C CA . ASN A 1 182 ? -12.503 0.030 -4.751 1.00 88.12 182 ASN A CA 1
ATOM 1407 C C . ASN A 1 182 ? -10.975 -0.081 -4.693 1.00 88.12 182 ASN A C 1
ATOM 1409 O O . ASN A 1 182 ? -10.298 0.955 -4.597 1.00 88.12 182 ASN A O 1
ATOM 1413 N N . PRO A 1 183 ? -10.444 -1.314 -4.664 1.00 88.62 183 PRO A N 1
ATOM 1414 C CA . PRO A 1 183 ? -9.017 -1.521 -4.555 1.00 88.62 183 PRO A CA 1
ATOM 1415 C C . PRO A 1 183 ? -8.280 -0.975 -5.782 1.00 88.62 183 PRO A C 1
ATOM 1417 O O . PRO A 1 183 ? -8.760 -1.115 -6.906 1.00 88.62 183 PRO A O 1
ATOM 1420 N N . PRO A 1 184 ? -7.108 -0.356 -5.588 1.00 87.38 184 PRO A N 1
ATOM 1421 C CA . PRO A 1 184 ? -6.214 0.001 -6.679 1.00 87.38 184 PRO A CA 1
ATOM 1422 C C . PRO A 1 184 ? -5.695 -1.259 -7.380 1.00 87.38 184 PRO A C 1
ATOM 1424 O O . PRO A 1 184 ? -5.139 -2.154 -6.743 1.00 87.38 184 PRO A O 1
ATOM 1427 N N . GLU A 1 185 ? -5.804 -1.297 -8.703 1.00 88.75 185 GLU A N 1
ATOM 1428 C CA . GLU A 1 185 ? -5.049 -2.261 -9.501 1.00 88.75 185 GLU A CA 1
ATOM 1429 C C . GLU A 1 185 ? -3.557 -1.888 -9.517 1.00 88.75 185 GLU A C 1
ATOM 1431 O O . GLU A 1 185 ? -3.220 -0.695 -9.494 1.00 88.75 185 GLU A O 1
ATOM 1436 N N . PRO A 1 186 ? -2.646 -2.873 -9.556 1.00 93.12 186 PRO A N 1
ATOM 1437 C CA . PRO A 1 186 ? -2.870 -4.332 -9.601 1.00 93.12 186 PRO A CA 1
ATOM 1438 C C . PRO A 1 186 ? -2.952 -5.009 -8.207 1.00 93.12 186 PRO A C 1
ATOM 1440 O O . PRO A 1 186 ? -2.661 -6.194 -8.051 1.00 93.12 186 PRO A O 1
ATOM 1443 N N . PHE A 1 187 ? -3.254 -4.264 -7.138 1.00 94.38 187 PHE A N 1
ATOM 1444 C CA . PHE A 1 187 ? -3.076 -4.719 -5.751 1.00 94.38 187 PHE A CA 1
ATOM 1445 C C . PHE A 1 187 ? -4.341 -5.268 -5.081 1.00 94.38 187 PHE A C 1
ATOM 1447 O O . PHE A 1 187 ? -4.327 -5.527 -3.873 1.00 94.38 187 PHE A O 1
ATOM 1454 N N . ALA A 1 188 ? -5.433 -5.463 -5.822 1.00 93.00 188 ALA A N 1
ATOM 1455 C CA . ALA A 1 188 ? -6.724 -5.831 -5.247 1.00 93.00 188 ALA A CA 1
ATOM 1456 C C . ALA A 1 188 ? -6.673 -7.097 -4.384 1.00 93.00 188 ALA A C 1
ATOM 1458 O O . ALA A 1 188 ? -7.118 -7.082 -3.233 1.00 93.00 188 ALA A O 1
ATOM 1459 N N . GLU A 1 189 ? -6.054 -8.162 -4.889 1.00 94.56 189 GLU A N 1
ATOM 1460 C CA . GLU A 1 189 ? -5.922 -9.424 -4.154 1.00 94.56 189 GLU A CA 1
ATOM 1461 C C . GLU A 1 189 ? -4.977 -9.324 -2.954 1.00 94.56 189 GLU A C 1
ATOM 1463 O O . GLU A 1 189 ? -5.224 -9.948 -1.915 1.00 94.56 189 GLU A O 1
ATOM 1468 N N . ILE A 1 190 ? -3.930 -8.496 -3.051 1.00 95.56 190 ILE A N 1
ATOM 1469 C CA . ILE A 1 190 ? -3.021 -8.243 -1.928 1.00 95.56 190 ILE A CA 1
ATOM 1470 C C . ILE A 1 190 ? -3.770 -7.550 -0.795 1.00 95.56 190 ILE A C 1
ATOM 1472 O O . ILE A 1 190 ? -3.698 -7.995 0.350 1.00 95.56 190 ILE A O 1
ATOM 1476 N N . ILE A 1 191 ? -4.531 -6.502 -1.108 1.00 93.75 191 ILE A N 1
ATOM 1477 C CA . ILE A 1 191 ? -5.303 -5.737 -0.125 1.00 93.75 191 ILE A CA 1
ATOM 1478 C C . ILE A 1 191 ? -6.356 -6.631 0.534 1.00 93.75 191 ILE A C 1
ATOM 1480 O O . ILE A 1 191 ? -6.414 -6.711 1.763 1.00 93.75 191 ILE A O 1
ATOM 1484 N N . ARG A 1 192 ? -7.147 -7.368 -0.255 1.00 94.62 192 ARG A N 1
ATOM 1485 C CA . ARG A 1 192 ? -8.162 -8.297 0.271 1.00 94.62 192 ARG A CA 1
ATOM 1486 C C . ARG A 1 192 ? -7.540 -9.348 1.183 1.00 94.62 192 ARG A C 1
ATOM 1488 O O . ARG A 1 192 ? -8.014 -9.561 2.299 1.00 94.62 192 ARG A O 1
ATOM 1495 N N . THR A 1 193 ? -6.451 -9.977 0.749 1.00 95.19 193 THR A N 1
ATOM 1496 C CA . THR A 1 193 ? -5.798 -11.020 1.545 1.00 95.19 193 THR A CA 1
ATOM 1497 C C . THR A 1 193 ? -5.145 -10.458 2.806 1.00 95.19 193 THR A C 1
ATOM 1499 O O . THR A 1 193 ? -5.244 -11.087 3.861 1.00 95.19 193 THR A O 1
ATOM 1502 N N . HIS A 1 194 ? -4.561 -9.259 2.747 1.00 94.19 194 HIS A N 1
ATOM 1503 C CA . HIS A 1 194 ? -4.022 -8.565 3.915 1.00 94.19 194 HIS A CA 1
ATOM 1504 C C . HIS A 1 194 ? -5.099 -8.363 4.990 1.00 94.19 194 HIS A C 1
ATOM 1506 O O . HIS A 1 194 ? -4.931 -8.826 6.121 1.00 94.19 194 HIS A O 1
ATOM 1512 N N . PHE A 1 195 ? -6.236 -7.757 4.630 1.00 94.06 195 PHE A N 1
ATOM 1513 C CA . PHE A 1 195 ? -7.353 -7.541 5.558 1.00 94.06 195 PHE A CA 1
ATOM 1514 C C . PHE A 1 195 ? -7.955 -8.854 6.069 1.00 94.06 195 PHE A C 1
ATOM 1516 O O . PHE A 1 195 ? -8.307 -8.954 7.244 1.00 94.06 195 PHE A O 1
ATOM 1523 N N . ARG A 1 196 ? -8.019 -9.895 5.231 1.00 93.88 196 ARG A N 1
ATOM 1524 C CA . ARG A 1 196 ? -8.497 -11.226 5.632 1.00 93.88 196 ARG A CA 1
ATOM 1525 C C . ARG A 1 196 ? -7.603 -11.863 6.697 1.00 93.88 196 ARG A C 1
ATOM 1527 O O . ARG A 1 196 ? -8.102 -12.304 7.734 1.00 93.88 196 ARG A O 1
ATOM 1534 N N . LEU A 1 197 ? -6.292 -11.909 6.455 1.00 93.25 197 LEU A N 1
ATOM 1535 C CA . LEU A 1 197 ? -5.320 -12.538 7.356 1.00 93.25 197 LEU A CA 1
ATOM 1536 C C . LEU A 1 197 ? -5.138 -11.741 8.654 1.00 93.25 197 LEU A C 1
ATOM 1538 O O . LEU A 1 197 ? -4.966 -12.336 9.717 1.00 93.25 197 LEU A O 1
ATOM 1542 N N . LYS A 1 198 ? -5.240 -10.409 8.592 1.00 92.25 198 LYS A N 1
ATOM 1543 C CA . LYS A 1 198 ? -5.145 -9.523 9.761 1.00 92.25 198 LYS A CA 1
ATOM 1544 C C . LYS A 1 198 ? -6.480 -9.204 10.436 1.00 92.25 198 LYS A C 1
ATOM 1546 O O . LYS A 1 198 ? -6.489 -8.467 11.420 1.00 92.25 198 LYS A O 1
ATOM 1551 N N . SER A 1 199 ? -7.590 -9.776 9.970 1.00 92.62 199 SER A N 1
ATOM 1552 C CA . SER A 1 199 ? -8.950 -9.433 10.409 1.00 92.62 199 SER A CA 1
ATOM 1553 C C . SER A 1 199 ? -9.118 -9.380 11.932 1.00 92.62 199 SER A C 1
ATOM 1555 O O . SER A 1 199 ? -9.716 -8.436 12.448 1.00 92.62 199 SER A O 1
ATOM 1557 N N . ARG A 1 200 ? -8.539 -10.336 12.675 1.00 90.94 200 ARG A N 1
ATOM 1558 C CA . ARG A 1 200 ? -8.593 -10.351 14.149 1.00 90.94 200 ARG A CA 1
ATOM 1559 C C . ARG A 1 200 ? -7.854 -9.167 14.778 1.00 90.94 200 ARG A C 1
ATOM 1561 O O . ARG A 1 200 ? -8.432 -8.469 15.604 1.00 90.94 200 ARG A O 1
ATOM 1568 N N . SER A 1 201 ? -6.609 -8.931 14.359 1.00 90.69 201 SER A N 1
ATOM 1569 C CA . SER A 1 201 ? -5.767 -7.837 14.863 1.00 90.69 201 SER A CA 1
ATOM 1570 C C . SER A 1 201 ? -6.387 -6.476 14.557 1.00 90.69 201 SER A C 1
ATOM 1572 O O . SER A 1 201 ? -6.500 -5.636 15.445 1.00 90.69 201 SER A O 1
ATOM 1574 N N . ILE A 1 202 ? -6.850 -6.283 13.318 1.00 92.25 202 ILE A N 1
ATOM 1575 C CA . ILE A 1 202 ? -7.500 -5.040 12.894 1.00 92.25 202 ILE A CA 1
ATOM 1576 C C . ILE A 1 202 ? -8.811 -4.854 13.662 1.00 92.25 202 ILE A C 1
ATOM 1578 O O . ILE A 1 202 ? -9.075 -3.767 14.156 1.00 92.25 202 ILE A O 1
ATOM 1582 N N . SER A 1 203 ? -9.615 -5.905 13.853 1.00 93.69 203 SER A N 1
ATOM 1583 C CA . SER A 1 203 ? -10.863 -5.799 14.623 1.00 93.69 203 SER A CA 1
ATOM 1584 C C . SER A 1 203 ? -10.636 -5.343 16.065 1.00 93.69 203 SER A C 1
ATOM 1586 O O . SER A 1 203 ? -11.382 -4.488 16.537 1.00 93.69 203 SER A O 1
ATOM 1588 N N . ALA A 1 204 ? -9.606 -5.869 16.736 1.00 92.94 204 ALA A N 1
ATOM 1589 C CA . ALA A 1 204 ? -9.244 -5.463 18.093 1.00 92.94 204 ALA A CA 1
ATOM 1590 C C . ALA A 1 204 ? -8.770 -3.999 18.152 1.00 92.94 204 ALA A C 1
ATOM 1592 O O . ALA A 1 204 ? -9.175 -3.249 19.039 1.00 92.94 204 ALA A O 1
ATOM 1593 N N . GLN A 1 205 ? -7.969 -3.571 17.172 1.00 91.69 205 GLN A N 1
ATOM 1594 C CA . GLN A 1 205 ? -7.540 -2.178 17.032 1.00 91.69 205 GLN A CA 1
ATOM 1595 C C . GLN A 1 205 ? -8.732 -1.237 16.808 1.00 91.69 205 GLN A C 1
ATOM 1597 O O . GLN A 1 205 ? -8.808 -0.181 17.432 1.00 91.69 205 GLN A O 1
ATOM 1602 N N . LEU A 1 206 ? -9.699 -1.628 15.972 1.00 93.62 206 LEU A N 1
ATOM 1603 C CA . LEU A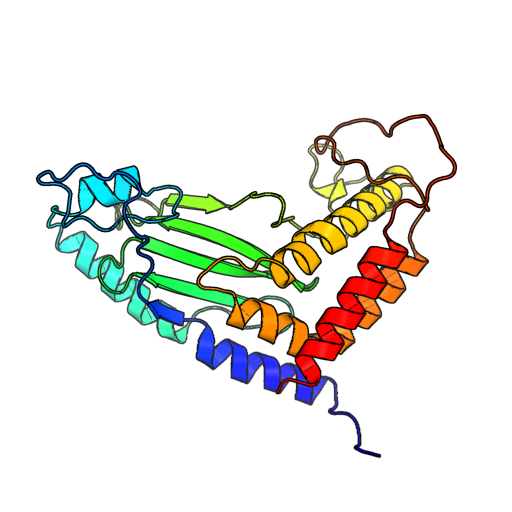 1 206 ? -10.914 -0.844 15.739 1.00 93.62 206 LEU A CA 1
ATOM 1604 C C . LEU A 1 206 ? -11.760 -0.704 17.011 1.00 93.62 206 LEU A C 1
ATOM 1606 O O . LEU A 1 206 ? -12.288 0.377 17.257 1.00 93.62 206 LEU A O 1
ATOM 1610 N N . ASP A 1 207 ? -11.865 -1.752 17.835 1.00 95.38 207 ASP A N 1
ATOM 1611 C CA . ASP A 1 207 ? -12.552 -1.668 19.133 1.00 95.38 207 ASP A CA 1
ATOM 1612 C C . ASP A 1 207 ? -11.859 -0.684 20.076 1.00 95.38 207 ASP A C 1
ATOM 1614 O O . ASP A 1 207 ? -12.515 0.143 20.713 1.00 95.38 207 ASP A O 1
ATOM 1618 N N . GLN A 1 208 ? -10.526 -0.723 20.124 1.00 93.81 208 GLN A N 1
ATOM 1619 C CA . GLN A 1 208 ? -9.740 0.221 20.910 1.00 93.81 208 GLN A CA 1
ATOM 1620 C C . GLN A 1 208 ? -9.918 1.660 20.412 1.00 93.81 208 GLN A C 1
ATOM 1622 O O . GLN A 1 208 ? -10.098 2.572 21.217 1.00 93.81 208 GLN A O 1
ATOM 1627 N N . TRP A 1 209 ? -9.878 1.881 19.099 1.00 92.69 209 TRP A N 1
ATOM 1628 C CA . TRP A 1 209 ? -10.069 3.207 18.516 1.00 92.69 209 TRP A CA 1
ATOM 1629 C C . TRP A 1 209 ? -11.474 3.741 18.744 1.00 92.69 209 TRP A C 1
ATOM 1631 O O . TRP A 1 209 ? -11.614 4.914 19.077 1.00 92.69 209 TRP A O 1
ATOM 1641 N N . LEU A 1 210 ? -12.493 2.891 18.627 1.00 93.62 210 LEU A N 1
ATOM 1642 C CA . LEU A 1 210 ? -13.876 3.262 18.900 1.00 93.62 210 LEU A CA 1
ATOM 1643 C C . LEU A 1 210 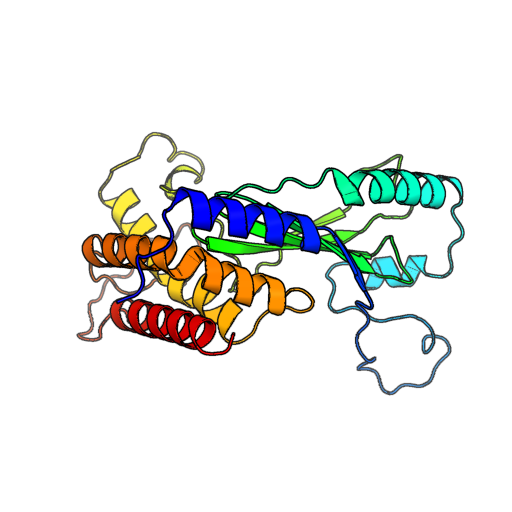? -14.078 3.641 20.371 1.00 93.62 210 LEU A C 1
ATOM 1645 O O . LEU A 1 210 ? -14.757 4.622 20.657 1.00 93.62 210 LEU A O 1
ATOM 1649 N N . ALA A 1 211 ? -13.441 2.925 21.301 1.00 94.06 211 ALA A N 1
ATOM 1650 C CA . ALA A 1 211 ? -13.472 3.257 22.725 1.00 94.06 211 ALA A CA 1
ATOM 1651 C C . ALA A 1 211 ? -12.739 4.571 23.068 1.00 94.06 211 ALA A C 1
ATOM 1653 O O . ALA A 1 211 ? -13.041 5.194 24.083 1.00 94.06 211 ALA A O 1
ATOM 1654 N N . GLN A 1 212 ? -11.771 4.983 22.243 1.00 90.31 212 GLN A N 1
ATOM 1655 C CA . GLN A 1 212 ? -11.003 6.224 22.405 1.00 90.31 212 GLN A CA 1
ATOM 1656 C C . GLN A 1 212 ? -11.581 7.411 21.616 1.00 90.31 212 GLN A C 1
ATOM 1658 O O . GLN A 1 212 ? -11.014 8.503 21.673 1.00 90.31 212 GLN A O 1
ATOM 1663 N N . ASP A 1 213 ? -12.658 7.208 20.857 1.00 92.50 213 ASP A N 1
ATOM 1664 C CA . ASP A 1 213 ? -13.255 8.241 20.014 1.00 92.50 213 ASP A CA 1
ATOM 1665 C C . ASP A 1 213 ? -13.899 9.353 20.858 1.00 92.50 213 ASP A C 1
ATOM 1667 O O . ASP A 1 213 ? -14.609 9.087 21.826 1.00 92.50 213 ASP A O 1
ATOM 1671 N N . ASP A 1 214 ? -13.678 10.615 20.480 1.00 90.19 214 ASP A N 1
ATOM 1672 C CA . ASP A 1 214 ? -14.223 11.774 21.206 1.00 90.19 214 ASP A CA 1
ATOM 1673 C C . ASP A 1 214 ? -15.622 12.219 20.726 1.00 90.19 214 ASP A C 1
ATOM 1675 O O . ASP A 1 214 ? -16.170 13.200 21.229 1.00 90.19 214 ASP A O 1
ATOM 1679 N N . GLY A 1 215 ? -16.215 11.521 19.748 1.00 89.06 215 GLY A N 1
ATOM 1680 C CA . GLY A 1 215 ? -17.530 11.834 19.182 1.00 89.06 215 GLY A CA 1
ATOM 1681 C C . GLY A 1 215 ? -17.591 13.091 18.301 1.00 89.06 215 GLY A C 1
ATOM 1682 O O . GLY A 1 215 ? -18.659 13.399 17.765 1.00 89.06 215 GLY A O 1
ATOM 1683 N N . ALA A 1 216 ? -16.486 13.820 18.111 1.00 88.62 216 ALA A N 1
ATOM 1684 C CA . ALA A 1 216 ? -16.450 15.001 17.253 1.00 88.62 216 ALA A CA 1
ATOM 1685 C C . ALA A 1 216 ? -16.686 14.645 15.775 1.00 88.62 216 ALA A C 1
ATOM 1687 O O . ALA A 1 216 ? -16.420 13.526 15.331 1.00 88.62 216 ALA A O 1
ATOM 1688 N N . GLN A 1 217 ? -17.182 15.614 15.001 1.00 87.75 217 GLN A N 1
ATOM 1689 C CA . GLN A 1 217 ? -17.354 15.452 13.556 1.00 87.75 217 GLN A CA 1
ATOM 1690 C C . GLN A 1 217 ? -16.007 15.243 12.862 1.00 87.75 217 GLN A C 1
ATOM 1692 O O . GLN A 1 217 ? -15.010 15.870 13.220 1.00 87.75 217 GLN A O 1
ATOM 1697 N N . THR A 1 218 ? -16.006 14.398 11.832 1.00 81.12 218 THR A N 1
ATOM 1698 C CA . THR A 1 218 ? -14.832 14.183 10.985 1.00 81.12 218 THR A CA 1
ATOM 1699 C C . THR A 1 218 ? -14.551 15.445 10.175 1.00 81.12 218 THR A C 1
ATOM 1701 O O . THR A 1 218 ? -15.371 15.869 9.358 1.00 81.12 218 THR A O 1
ATOM 1704 N N . ASN A 1 219 ? -13.391 16.049 10.400 1.00 77.69 219 ASN A N 1
ATOM 1705 C CA . ASN A 1 219 ? -12.902 17.175 9.630 1.00 77.69 219 ASN A CA 1
ATOM 1706 C C . ASN A 1 219 ? -12.066 16.653 8.457 1.00 77.69 219 ASN A C 1
ATOM 1708 O O . ASN A 1 219 ? -10.976 16.127 8.661 1.00 77.69 219 ASN A O 1
ATOM 1712 N N . ASN A 1 220 ? -12.580 16.819 7.236 1.00 65.56 220 ASN A N 1
ATOM 1713 C CA . ASN A 1 220 ? -11.861 16.495 5.998 1.00 65.56 220 ASN A CA 1
ATOM 1714 C C . ASN A 1 220 ? -10.852 17.594 5.586 1.00 65.56 220 ASN A C 1
ATOM 1716 O O . ASN A 1 220 ? -10.260 17.494 4.513 1.00 65.56 220 ASN A O 1
ATOM 1720 N N . GLY A 1 221 ? -10.737 18.677 6.364 1.00 54.25 221 GLY A N 1
ATOM 1721 C CA . GLY A 1 221 ? -9.897 19.833 6.064 1.00 54.25 221 GLY A CA 1
ATOM 1722 C C . GLY A 1 221 ? -8.410 19.598 6.320 1.00 54.25 221 GLY A C 1
ATOM 1723 O O . GLY A 1 221 ? -8.038 18.820 7.193 1.00 54.25 221 GLY A O 1
ATOM 1724 N N . ASP A 1 222 ? -7.606 20.314 5.531 1.00 48.97 222 ASP A N 1
ATOM 1725 C CA . ASP A 1 222 ? -6.143 20.371 5.513 1.00 48.97 222 ASP A CA 1
ATOM 1726 C C . ASP A 1 222 ? -5.500 20.263 6.906 1.00 48.97 222 ASP A C 1
ATOM 1728 O O . ASP A 1 222 ? -6.000 20.842 7.876 1.00 48.97 222 ASP A O 1
ATOM 1732 N N . TYR A 1 223 ? -4.374 19.548 6.972 1.00 52.25 223 TYR A N 1
ATOM 1733 C CA . TYR A 1 223 ? -3.681 19.027 8.162 1.00 52.25 223 TYR A CA 1
ATOM 1734 C C . TYR A 1 223 ? -3.299 20.089 9.236 1.00 52.25 223 TYR A C 1
ATOM 1736 O O . TYR A 1 223 ? -2.792 19.740 10.297 1.00 52.25 223 TYR A O 1
ATOM 1744 N N . GLY A 1 224 ? -3.611 21.379 9.026 1.00 39.62 224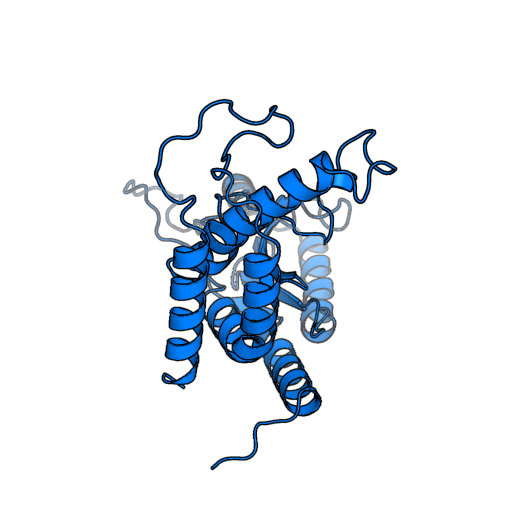 GLY A N 1
ATOM 1745 C CA . GLY A 1 224 ? -3.357 22.504 9.943 1.00 39.62 224 GLY A CA 1
ATOM 1746 C C . GLY A 1 224 ? -4.570 23.373 10.337 1.00 39.62 224 GLY A C 1
ATOM 1747 O O . GLY A 1 224 ? -4.389 24.433 10.939 1.00 39.62 224 GLY A O 1
ATOM 1748 N N . GLY A 1 225 ? -5.808 22.996 10.000 1.00 35.59 225 GLY A N 1
ATOM 1749 C CA . GLY A 1 225 ? -7.001 23.817 10.264 1.00 35.59 225 GLY A CA 1
ATOM 1750 C C . GLY A 1 225 ? -7.645 23.596 11.640 1.00 35.59 225 GLY A C 1
ATOM 1751 O O . GLY A 1 225 ? -8.020 22.478 11.983 1.00 35.59 225 GLY A O 1
ATOM 1752 N N . SER A 1 226 ? -7.840 24.679 12.407 1.00 34.38 226 SER A N 1
ATOM 1753 C CA . SER A 1 226 ? -8.550 24.681 13.702 1.00 34.38 226 SER A CA 1
ATOM 1754 C C . SER A 1 226 ? -9.902 23.943 13.656 1.00 34.38 226 SER A C 1
ATOM 1756 O O . SER A 1 226 ? -10.607 24.028 12.647 1.00 34.38 226 SER A O 1
ATOM 1758 N N . PRO A 1 227 ? -10.309 23.264 14.748 1.00 41.38 227 PRO A N 1
ATOM 1759 C CA . PRO A 1 227 ? -11.514 22.443 14.762 1.00 41.38 227 PRO A CA 1
ATOM 1760 C C . PRO A 1 227 ? -12.774 23.278 14.475 1.00 41.38 227 PRO A C 1
ATOM 1762 O O . PRO A 1 227 ? -12.904 24.399 14.985 1.00 41.38 227 PRO A O 1
ATOM 1765 N N . PRO A 1 228 ? -13.730 22.748 13.690 1.00 43.16 228 PRO A N 1
ATOM 1766 C CA . PRO A 1 228 ? -14.970 23.449 13.403 1.00 43.16 228 PRO A CA 1
ATOM 1767 C C . PRO A 1 228 ? -15.815 23.593 14.676 1.00 43.16 228 PRO A C 1
ATOM 1769 O O . PRO A 1 228 ? -16.040 22.637 15.419 1.00 43.16 228 PRO A O 1
ATOM 1772 N N . LYS A 1 229 ? -16.314 24.810 14.924 1.00 39.88 229 LYS A N 1
ATOM 1773 C CA . LYS A 1 229 ? -17.332 25.083 15.947 1.00 39.88 229 LYS A CA 1
ATOM 1774 C C . LYS A 1 229 ? -18.719 24.788 15.375 1.00 39.88 229 LYS A C 1
ATOM 1776 O O . LYS A 1 229 ? -19.168 25.507 14.488 1.00 39.88 229 LYS A O 1
ATOM 1781 N N . GLY A 1 230 ? -19.417 23.800 15.934 1.00 45.84 230 GLY A N 1
ATOM 1782 C CA . GLY A 1 230 ? -20.857 23.616 15.719 1.00 45.84 230 GLY A CA 1
ATOM 1783 C C . GLY A 1 230 ? -21.290 22.154 15.708 1.00 45.84 230 GLY A C 1
ATOM 1784 O O . GLY A 1 230 ? -21.187 21.484 14.687 1.00 45.84 230 GLY A O 1
ATOM 1785 N N . ALA A 1 231 ? -21.798 21.667 16.842 1.00 45.12 231 ALA A N 1
ATOM 1786 C CA . ALA A 1 231 ? -22.400 20.344 16.957 1.00 45.12 231 ALA A CA 1
ATOM 1787 C C . ALA A 1 231 ? -23.844 20.369 16.425 1.00 45.12 231 ALA A C 1
ATOM 1789 O O . ALA A 1 231 ? -24.748 20.887 17.078 1.00 45.12 231 ALA A O 1
ATOM 1790 N N . GLY A 1 232 ? -24.054 19.804 15.236 1.00 47.19 232 GLY A N 1
ATOM 1791 C CA . GLY A 1 232 ? -25.351 19.265 14.832 1.00 47.19 232 GLY A CA 1
ATOM 1792 C C . GLY A 1 232 ? -25.502 17.838 15.364 1.00 47.19 232 GLY A C 1
ATOM 1793 O O . GLY A 1 232 ? -24.516 17.119 15.497 1.00 47.19 232 GLY A O 1
ATOM 1794 N N . ALA A 1 233 ? -26.732 17.425 15.664 1.00 50.25 233 ALA A N 1
ATOM 1795 C CA . ALA A 1 233 ? -27.087 16.151 16.302 1.00 50.25 233 ALA A CA 1
ATOM 1796 C C . ALA A 1 233 ? -26.836 14.874 15.455 1.00 50.25 233 ALA A C 1
ATOM 1798 O O . ALA A 1 233 ? -27.410 13.824 15.739 1.00 50.25 233 ALA A O 1
ATOM 1799 N N . SER A 1 234 ? -26.015 14.937 14.404 1.00 62.41 234 SER A N 1
ATOM 1800 C CA . SER A 1 234 ? -25.666 13.792 13.556 1.00 62.41 234 SER A CA 1
ATOM 1801 C C . SER A 1 234 ? -24.397 13.097 14.056 1.00 62.41 234 SER A C 1
ATOM 1803 O O . SER A 1 234 ? -23.390 13.753 14.303 1.00 62.41 234 SER A O 1
ATOM 1805 N N . SER A 1 235 ? -24.417 11.766 14.168 1.00 76.00 235 SER A N 1
ATOM 1806 C CA . SER A 1 235 ? -23.217 10.959 14.453 1.00 76.00 235 SER A CA 1
ATOM 1807 C C . SER A 1 235 ? -22.091 11.261 13.450 1.00 76.00 235 SER A C 1
ATOM 1809 O O . SER A 1 235 ? -22.361 11.485 12.271 1.00 76.00 235 SER A O 1
ATOM 1811 N N . ASN A 1 236 ? -20.832 11.227 13.902 1.00 86.62 236 ASN A N 1
ATOM 1812 C CA . ASN A 1 236 ? -19.644 11.392 13.052 1.00 86.62 236 ASN A CA 1
ATOM 1813 C C . ASN A 1 236 ? -19.420 10.232 12.053 1.00 86.62 236 ASN A C 1
ATOM 1815 O O . ASN A 1 236 ? -18.498 10.290 11.239 1.00 86.62 236 ASN A O 1
ATOM 1819 N N . GLY A 1 237 ? -20.257 9.187 12.109 1.00 90.50 237 GLY A N 1
ATOM 1820 C CA . GLY A 1 237 ? -20.236 8.032 11.211 1.00 90.50 237 GLY A CA 1
ATOM 1821 C C . GLY A 1 237 ? -19.211 6.957 11.576 1.00 90.50 237 GLY A C 1
ATOM 1822 O O . GLY A 1 237 ? -19.270 5.867 11.012 1.00 90.50 237 GLY A O 1
ATOM 1823 N N . PHE A 1 238 ? -18.330 7.205 12.550 1.00 93.06 238 PHE A N 1
ATOM 1824 C CA . PHE A 1 238 ? -17.187 6.334 12.825 1.00 93.06 238 PHE A CA 1
ATOM 1825 C C . PHE A 1 238 ? -17.589 4.924 13.259 1.00 93.06 238 PHE A C 1
ATOM 1827 O O . PHE A 1 238 ? -17.088 3.948 12.712 1.00 93.06 238 PHE A O 1
ATOM 1834 N N . ALA A 1 239 ? -18.547 4.806 14.184 1.00 94.69 239 ALA A N 1
ATOM 1835 C CA . ALA A 1 239 ? -19.047 3.508 14.642 1.00 94.69 239 ALA A CA 1
ATOM 1836 C C . ALA A 1 239 ? -19.610 2.662 13.486 1.00 94.69 239 ALA A C 1
ATOM 1838 O O . ALA A 1 239 ? -19.374 1.457 13.424 1.00 94.69 239 ALA A O 1
ATOM 1839 N N . LYS A 1 240 ? -20.308 3.308 12.543 1.00 95.19 240 LYS A N 1
ATOM 1840 C CA . LYS A 1 240 ? -20.834 2.649 11.346 1.00 95.19 240 LYS A CA 1
ATOM 1841 C C . LYS A 1 240 ? -19.706 2.225 10.406 1.00 95.19 240 LYS A C 1
ATOM 1843 O O . LYS A 1 240 ? -19.742 1.110 9.902 1.00 95.19 240 LYS A O 1
ATOM 1848 N N . ASP A 1 241 ? -18.708 3.078 10.182 1.00 94.88 241 ASP A N 1
ATOM 1849 C CA . ASP A 1 241 ? -17.555 2.730 9.344 1.00 94.88 241 ASP A CA 1
ATOM 1850 C C . ASP A 1 241 ? -16.751 1.557 9.953 1.00 94.88 241 ASP A C 1
ATOM 1852 O O . ASP A 1 241 ? -16.326 0.653 9.233 1.00 94.88 241 ASP A O 1
ATOM 1856 N N . VAL A 1 242 ? -16.611 1.503 11.284 1.00 95.69 242 VAL A N 1
ATOM 1857 C CA . VAL A 1 242 ? -16.018 0.359 12.002 1.00 95.69 242 VAL A CA 1
ATOM 1858 C C . VAL A 1 242 ? -16.836 -0.920 11.796 1.00 95.69 242 VAL A C 1
ATOM 1860 O O . VAL A 1 242 ? -16.260 -1.968 11.498 1.00 95.69 242 VAL A O 1
ATOM 1863 N N . GLU A 1 243 ? -18.164 -0.857 11.934 1.00 96.88 243 GLU A N 1
ATOM 1864 C CA . GLU A 1 243 ? -19.042 -2.013 11.707 1.00 96.88 243 GLU A CA 1
ATOM 1865 C C . GLU A 1 243 ? -18.962 -2.507 10.254 1.00 96.88 243 GLU A C 1
ATOM 1867 O O . GLU A 1 243 ? -18.765 -3.702 10.017 1.00 96.88 243 GLU A O 1
ATOM 1872 N N . ASP A 1 244 ? -19.052 -1.589 9.288 1.00 96.88 244 ASP A N 1
ATOM 1873 C CA . ASP A 1 244 ? -18.959 -1.879 7.855 1.00 96.88 244 ASP A CA 1
ATOM 1874 C C . ASP A 1 244 ? -17.619 -2.567 7.526 1.00 96.88 244 ASP A C 1
ATOM 1876 O O . ASP A 1 244 ? -17.586 -3.533 6.760 1.00 96.88 244 ASP A O 1
ATOM 1880 N N . LEU A 1 245 ? -16.512 -2.109 8.125 1.00 95.38 245 LEU A N 1
ATOM 1881 C CA . LEU A 1 245 ? -15.185 -2.690 7.911 1.00 95.38 245 LEU A CA 1
ATOM 1882 C C . LEU A 1 245 ? -15.069 -4.092 8.514 1.00 95.38 245 LEU A C 1
ATOM 1884 O O . LEU A 1 245 ? -14.570 -5.010 7.860 1.00 95.38 245 LEU A O 1
ATOM 1888 N N . LYS A 1 246 ? -15.552 -4.284 9.744 1.00 96.31 246 LYS A N 1
ATOM 1889 C CA . LYS A 1 246 ? -15.567 -5.603 10.392 1.00 96.31 246 LYS A CA 1
ATOM 1890 C C . LYS A 1 246 ? -16.381 -6.611 9.589 1.00 96.31 246 LYS A C 1
ATOM 1892 O O . LYS A 1 246 ? -15.918 -7.733 9.391 1.00 96.31 246 LYS A O 1
ATOM 1897 N N . ARG A 1 247 ? -17.543 -6.198 9.079 1.00 96.50 247 ARG A N 1
ATOM 1898 C CA . ARG A 1 247 ? -18.389 -7.017 8.204 1.00 96.50 247 ARG A CA 1
ATOM 1899 C C . ARG A 1 247 ? -17.656 -7.398 6.918 1.00 96.50 247 ARG A C 1
ATOM 1901 O O . ARG A 1 247 ? -17.549 -8.581 6.620 1.00 96.50 247 ARG A O 1
ATOM 1908 N N . ALA A 1 248 ? -17.047 -6.430 6.231 1.00 95.38 248 ALA A N 1
ATOM 1909 C CA . ALA A 1 248 ? -16.270 -6.700 5.021 1.00 95.38 248 ALA A CA 1
ATOM 1910 C C . ALA A 1 248 ? -15.127 -7.706 5.265 1.00 95.38 248 ALA A C 1
ATOM 1912 O O . ALA A 1 248 ? -14.899 -8.600 4.452 1.00 95.38 248 ALA A O 1
ATOM 1913 N N . MET A 1 249 ? -14.425 -7.611 6.400 1.00 94.69 249 MET A N 1
ATOM 1914 C CA . MET A 1 249 ? -13.378 -8.577 6.756 1.00 94.69 249 MET A CA 1
ATOM 1915 C C . MET A 1 249 ? -13.927 -9.977 7.073 1.00 94.69 249 MET A C 1
ATOM 1917 O O . MET A 1 249 ? -13.251 -10.962 6.778 1.00 94.69 249 MET A O 1
ATOM 1921 N N . GLN A 1 250 ? -15.123 -10.086 7.659 1.00 93.00 250 GLN A N 1
ATOM 1922 C CA . GLN A 1 250 ? -15.788 -11.374 7.893 1.00 93.00 250 GLN A CA 1
ATOM 1923 C C . GLN A 1 250 ? -16.201 -12.039 6.576 1.00 93.00 250 GLN A C 1
ATOM 1925 O O . GLN A 1 250 ? -15.968 -13.234 6.404 1.00 93.00 250 GLN A O 1
ATOM 1930 N N . ASP A 1 251 ? -16.736 -11.273 5.626 1.00 93.62 251 ASP A N 1
ATOM 1931 C CA . ASP A 1 251 ? -17.124 -11.783 4.305 1.00 93.62 251 ASP A CA 1
ATOM 1932 C C . ASP A 1 251 ? -15.902 -12.338 3.546 1.00 93.62 251 ASP A C 1
ATOM 1934 O O . ASP A 1 251 ? -15.948 -13.426 2.960 1.00 93.62 251 ASP A O 1
ATOM 1938 N N . LEU A 1 252 ? -14.755 -11.654 3.643 1.00 92.50 252 LEU A N 1
ATOM 1939 C CA . LEU A 1 252 ? -13.486 -12.135 3.084 1.00 92.50 252 LEU A CA 1
ATOM 1940 C C . LEU A 1 252 ? -13.033 -13.471 3.691 1.00 92.50 252 LEU A C 1
ATOM 1942 O O . LEU A 1 252 ? -12.400 -14.266 3.000 1.00 92.50 252 LEU A O 1
ATOM 1946 N N . GLN A 1 253 ? -13.339 -13.743 4.962 1.00 86.75 253 GLN A N 1
ATOM 1947 C CA . GLN A 1 253 ? -13.003 -15.018 5.607 1.00 86.75 253 GLN A CA 1
ATOM 1948 C C . GLN A 1 253 ? -13.903 -16.175 5.157 1.00 86.75 253 GLN A C 1
ATOM 1950 O O . GLN A 1 253 ? -13.471 -17.321 5.235 1.00 86.75 253 GLN A O 1
ATOM 1955 N N . GLN A 1 254 ? -15.127 -15.892 4.704 1.00 80.50 254 GLN A N 1
ATOM 1956 C CA . GLN A 1 254 ? -16.098 -16.906 4.271 1.00 80.50 254 GLN A CA 1
ATOM 1957 C C . GLN A 1 254 ? -15.947 -17.299 2.797 1.00 80.50 254 GLN A C 1
ATOM 1959 O O . GLN A 1 254 ? -16.366 -18.382 2.406 1.00 80.50 254 GLN A O 1
ATOM 1964 N N . THR A 1 255 ? -15.350 -16.428 1.981 1.00 73.88 255 THR A N 1
ATOM 1965 C CA . THR A 1 255 ? -15.221 -16.613 0.523 1.00 73.88 255 THR A CA 1
ATOM 1966 C C . THR A 1 255 ? -13.936 -17.373 0.132 1.00 73.88 255 THR A C 1
ATOM 1968 O O . THR A 1 255 ? -13.542 -17.362 -1.030 1.00 73.88 255 THR A O 1
ATOM 1971 N N . SER A 1 256 ? -13.245 -17.997 1.098 1.00 55.41 256 SER A N 1
ATOM 1972 C CA . SER A 1 256 ? -11.940 -18.670 0.927 1.00 55.41 256 SER A CA 1
ATOM 1973 C C . SER A 1 256 ? -12.016 -20.179 1.116 1.00 55.41 256 SER A C 1
ATOM 1975 O O . SER A 1 256 ? -12.665 -20.603 2.097 1.00 55.41 256 SER A O 1
#

Sequence (256 aa):
MAAGATDEALQKAYLDWAGRVRFEYCDLSVPSTDGKGGDDEDIPHYKFYYSNEARMLANSDIPKRSLAIAKELAVLTTNLPVAWDSSIFLRVDETRVDVIKALITGPEGTPYLFDIFLGPSYNQSPPSVKYMTDGKSMILCDEPYLNEPGWASSGGTPQSRAYSANVRRMVVKTAMLGNLRNPPEPFAEIIRTHFRLKSRSISAQLDQWLAQDDGAQTNNGDYGGSPPKGAGASSNGFAKDVEDLKRAMQDLQQTS

pLDDT: mean 83.85, std 15.73, range [32.0, 98.25]

Foldseek 3Di:
DDDDDDPVRLQVVQLVVLQVQQEDADAQFDDDPDPDDDPLNPQGAHPAPCRVQLRVCVPPDDPVLVVVLVVVSVVSNRPFDDGLQKGKHKYAHNSRNQWIKIWMQHNLRFIWIKTWGQGPCRVNDDIDIDTDPVLQHDDDDQQVQCVDPPCVPVPPPPVSLQLSLLSLQSNLQRRQVVCQVPNDPPCNVVSLVSCLSCLVVNLVVLVVSVVSHPQAARDPDDSDDDGDPDDDPDTNCRVVSSVVNSVSNVVSNVVD

Secondary structure (DSSP, 8-state):
-PPPPPHHHHHHHHHHHHHHHSEEEE--EE--S----STTTTSPEESSTTHHHHHHTTT---HHHHHHHHHHHHHHHHHS-B-SS-EEEEEEESS-TTEEEEEEE-TTS-EEEEEEE--TTBTTBPPEEEE--SSS-----S-GGGGSTT-TT-TT-HHHHHHHHHHHHHHIIIIIHHHHHSPPTT-HHHHHHHHHHHHHHHHHHHHHHHHT---PPP--S-TTPPPP----SS--SHHHHHHHHHHHHHHHHH--

Radius of gyration: 21.1 Å; chains: 1; bounding box: 51×51×60 Å